Protein AF-A0A8T3RME2-F1 (afdb_monomer_lite)

Foldseek 3Di:
DPPPVVVVVVVVLVVQQVQLVVLLVVLLVCCVPVNVDPPLLSVLLSQLSNLQGVVSSVLCCVLPPDDDDPVCLVPFDPLLSQLLSLLSLLLSLLLVLLVVLLVVCVVVLDFLLVSLVSSLVSSLVRSQQRRQLVVQCVQVVDDSVVSSVLCNLLSVLLVLLLLLQQLLLQLQQCLVPLVLSDPPDSNVSVSSSVSSVSSSVRSSVSSSVCVVQVSGDTPRGPPDDDPDRPDDPVNSVVSSVVSNVSNVNSVVSSCVRRVSRDRSVVSVVVVVVVVVVPDDDPVVVDDPDPPDDDDD

pLDDT: mean 79.21, std 17.43, range [33.34, 97.62]

Sequence (296 aa):
MPAAGNRIVDIALWVWFALTTVSVAYVAYDVVISRPKMKVMRWSWVLATLYTGPVGFIVYWLSCREPISETDEKSGAPLSKQSLESTMHCLAGCVTGVIVAVAIVSLLRLPMGIETIMEYVASFGLGLFIFQALLAKQMIGCSYGQAVKVSCFAQWLSMNPVMAGMIPVMVILMSHDMRGMDLAWLRFWGVLSLASLVSGVLAYPVNWWLVKNRLQPGTGGMKGEGHNHTTSAASKLAVTLVTVVMLAGGVALAALYGGLSMRAGDQAATEARDALDAQPPLHARLPLGEAARPPL

Radius of gyration: 24.64 Å; chains: 1; bounding box: 81×43×88 Å

Secondary structure (DSSP, 8-state):
---HHHHHHHHHHHHHHHHHHHHHHHHHHHHHHT----HHHHHHHHHHHHHHTHHHHHHHHHHHHSPPPGGGTTT-S-HHHHHHHHHHHHHHHHHHHHHHHHHHHHHHT--HHHHHHHHHHHHHHHIIIIIIHHHHHHHH---HHHHHHHHHHHHHHHHHHHHHHHHHHHHHHHTT-GGGGSTTSHHHHHHHHHHHHHHHHHHHHHHHHHHHTTSS--TT---SS-----S-HHHHHHHHHHHHHHHHHHHHHHHHHH-TT--HHHHHHHHHHHHHHTSPPGGGSS------PPP-

Structure (mmCIF, N/CA/C/O backbone):
data_AF-A0A8T3RME2-F1
#
_entry.id   AF-A0A8T3RME2-F1
#
loop_
_atom_site.group_PDB
_atom_site.id
_atom_site.type_symbol
_atom_site.label_atom_id
_atom_site.label_alt_id
_atom_site.label_comp_id
_atom_site.label_asym_id
_atom_site.label_entity_id
_atom_site.label_seq_id
_atom_site.pdbx_PDB_ins_code
_atom_site.Cartn_x
_atom_site.Cartn_y
_atom_site.Cartn_z
_atom_site.occupancy
_atom_site.B_iso_or_equiv
_atom_site.auth_seq_id
_atom_site.auth_comp_id
_atom_site.auth_asym_id
_atom_site.auth_atom_id
_atom_site.pdbx_PDB_model_num
ATOM 1 N N . MET A 1 1 ? 21.945 -16.092 -24.580 1.00 33.34 1 MET A N 1
ATOM 2 C CA . MET A 1 1 ? 21.858 -16.819 -23.292 1.00 33.34 1 MET A CA 1
ATOM 3 C C . MET A 1 1 ? 21.408 -15.822 -22.235 1.00 33.34 1 MET A C 1
ATOM 5 O O . MET A 1 1 ? 22.076 -14.801 -22.128 1.00 33.34 1 MET A O 1
ATOM 9 N N . PRO A 1 2 ? 20.288 -16.018 -21.515 1.00 41.03 2 PRO A N 1
ATOM 10 C CA . PRO A 1 2 ? 19.912 -15.083 -20.459 1.00 41.03 2 PRO A CA 1
ATOM 11 C C . PRO A 1 2 ? 20.994 -15.111 -19.372 1.00 41.03 2 PRO A C 1
ATOM 13 O O . PRO A 1 2 ? 21.379 -16.187 -18.904 1.00 41.03 2 PRO A O 1
ATOM 16 N N . ALA A 1 3 ? 21.532 -13.934 -19.041 1.00 50.66 3 ALA A N 1
ATOM 17 C CA . ALA A 1 3 ? 22.607 -13.760 -18.070 1.00 50.66 3 ALA A CA 1
ATOM 18 C C . ALA A 1 3 ? 22.254 -14.457 -16.747 1.00 50.66 3 ALA A C 1
ATOM 20 O O . ALA A 1 3 ? 21.101 -14.433 -16.316 1.00 50.66 3 ALA A O 1
ATOM 21 N N . ALA A 1 4 ? 23.237 -15.088 -16.099 1.00 54.22 4 ALA A N 1
ATOM 22 C CA . ALA A 1 4 ? 23.038 -15.875 -14.878 1.00 54.22 4 ALA A CA 1
ATOM 23 C C . ALA A 1 4 ? 22.285 -15.116 -13.761 1.00 54.22 4 ALA A C 1
ATOM 25 O O . ALA A 1 4 ? 21.556 -15.745 -12.996 1.00 54.22 4 ALA A O 1
ATOM 26 N N . GLY A 1 5 ? 22.377 -13.779 -13.729 1.00 58.06 5 GLY A N 1
ATOM 27 C CA . GLY A 1 5 ? 21.625 -12.919 -12.808 1.00 58.06 5 GLY A CA 1
ATOM 28 C C . GLY A 1 5 ? 20.100 -12.993 -12.963 1.00 58.06 5 GLY A C 1
ATOM 29 O O . GLY A 1 5 ? 19.393 -12.963 -11.961 1.00 58.06 5 GLY A O 1
ATOM 30 N N . ASN A 1 6 ? 19.579 -13.197 -14.178 1.00 69.56 6 ASN A N 1
ATOM 31 C CA . ASN A 1 6 ? 18.132 -13.312 -14.398 1.00 69.56 6 ASN A CA 1
ATOM 32 C C . ASN A 1 6 ? 17.562 -14.596 -13.781 1.00 69.56 6 ASN A C 1
ATOM 34 O O . ASN A 1 6 ? 16.505 -14.558 -13.164 1.00 69.56 6 ASN A O 1
ATOM 38 N N . ARG A 1 7 ? 18.303 -15.711 -13.851 1.00 79.19 7 ARG A N 1
ATOM 39 C CA . ARG A 1 7 ? 17.835 -17.005 -13.326 1.00 79.19 7 ARG A CA 1
ATOM 40 C C . ARG A 1 7 ? 17.640 -17.009 -11.810 1.00 79.19 7 ARG A C 1
ATOM 42 O O . ARG A 1 7 ? 16.689 -17.620 -11.339 1.00 79.19 7 ARG A O 1
ATOM 49 N N . ILE A 1 8 ? 18.514 -16.347 -11.050 1.00 85.69 8 ILE A N 1
ATOM 50 C CA . ILE A 1 8 ? 18.402 -16.303 -9.581 1.00 85.69 8 ILE A CA 1
ATOM 51 C C . ILE A 1 8 ? 17.170 -15.497 -9.165 1.00 85.69 8 ILE A C 1
ATOM 53 O O . ILE A 1 8 ? 16.403 -15.951 -8.319 1.00 85.69 8 ILE A O 1
ATOM 57 N N . VAL A 1 9 ? 16.962 -14.333 -9.788 1.00 83.94 9 VAL A N 1
ATOM 58 C CA . VAL A 1 9 ? 15.786 -13.488 -9.537 1.00 83.94 9 VAL A CA 1
ATOM 59 C C . VAL A 1 9 ? 14.507 -14.243 -9.882 1.00 83.94 9 VAL A C 1
ATOM 61 O O . VAL A 1 9 ? 13.585 -14.275 -9.074 1.00 83.94 9 VAL A O 1
ATOM 64 N N . ASP A 1 10 ? 14.467 -14.919 -11.030 1.00 85.75 10 ASP A N 1
ATOM 65 C CA . ASP A 1 10 ? 13.285 -15.669 -11.452 1.00 85.75 10 ASP A CA 1
ATOM 66 C C . ASP A 1 10 ? 12.966 -16.816 -10.471 1.00 85.75 10 ASP A C 1
ATOM 68 O O . ASP A 1 10 ? 11.812 -16.987 -10.082 1.00 85.75 10 ASP A O 1
ATOM 72 N N . ILE A 1 11 ? 13.977 -17.560 -9.999 1.00 89.56 11 ILE A N 1
ATOM 73 C CA . ILE A 1 11 ? 13.798 -18.603 -8.972 1.00 89.56 11 ILE A CA 1
ATOM 74 C C . ILE A 1 11 ? 13.275 -17.996 -7.665 1.00 89.56 11 ILE A C 1
ATOM 76 O O . ILE A 1 11 ? 12.323 -18.520 -7.087 1.00 89.56 11 ILE A O 1
ATOM 80 N N . ALA A 1 12 ? 13.871 -16.893 -7.204 1.00 90.75 12 ALA A N 1
ATOM 81 C CA . ALA A 1 12 ? 13.445 -16.219 -5.981 1.00 90.75 12 ALA A CA 1
ATOM 82 C C . ALA A 1 12 ? 11.983 -15.756 -6.070 1.00 90.75 12 ALA A C 1
ATOM 84 O O . ALA A 1 12 ? 11.223 -15.952 -5.121 1.00 90.75 12 ALA A O 1
ATOM 85 N N . LEU A 1 13 ? 11.566 -15.220 -7.222 1.00 91.19 13 LEU A N 1
ATOM 86 C CA . LEU A 1 13 ? 10.177 -14.843 -7.481 1.00 91.19 13 LEU A CA 1
ATOM 87 C C . LEU A 1 13 ? 9.249 -16.059 -7.436 1.00 91.19 13 LEU A C 1
ATOM 89 O O . LEU A 1 13 ? 8.240 -16.019 -6.739 1.00 91.19 13 LEU A O 1
ATOM 93 N N . TRP A 1 14 ? 9.590 -17.161 -8.106 1.00 92.25 14 TRP A N 1
ATOM 94 C CA . TRP A 1 14 ? 8.775 -18.380 -8.063 1.00 92.25 14 TRP A CA 1
ATOM 95 C C . TRP A 1 14 ? 8.597 -18.920 -6.642 1.00 92.25 14 TRP A C 1
ATOM 97 O O . TRP A 1 14 ? 7.479 -19.264 -6.257 1.00 92.25 14 TRP A O 1
ATOM 107 N N . VAL A 1 15 ? 9.666 -18.943 -5.842 1.00 94.56 15 VAL A N 1
ATOM 108 C CA . VAL A 1 15 ? 9.594 -19.338 -4.427 1.00 94.56 15 VAL A CA 1
ATOM 109 C C . VAL A 1 15 ? 8.702 -18.374 -3.642 1.00 94.56 15 VAL A C 1
ATOM 111 O O . VAL A 1 15 ? 7.821 -18.817 -2.903 1.00 94.56 15 VAL A O 1
ATOM 114 N N . TRP A 1 16 ? 8.873 -17.064 -3.832 1.00 95.38 16 TRP A N 1
ATOM 115 C CA . TRP A 1 16 ? 8.054 -16.042 -3.181 1.00 95.38 16 TRP A CA 1
ATOM 116 C C . TRP A 1 16 ? 6.564 -16.197 -3.504 1.00 95.38 16 TRP A C 1
ATOM 118 O O . TRP A 1 16 ? 5.730 -16.172 -2.596 1.00 95.38 16 TRP A O 1
ATOM 128 N N . PHE A 1 17 ? 6.209 -16.423 -4.771 1.00 94.56 17 PHE A N 1
ATOM 129 C CA . PHE A 1 17 ? 4.817 -16.598 -5.193 1.00 94.56 17 PHE A CA 1
ATOM 130 C C . PHE A 1 17 ? 4.219 -17.934 -4.759 1.00 94.56 17 PHE A C 1
ATOM 132 O O . PHE A 1 17 ? 3.043 -17.976 -4.389 1.00 94.56 17 PHE A O 1
ATOM 139 N N . ALA A 1 18 ? 5.010 -19.008 -4.721 1.00 95.06 18 ALA A N 1
ATOM 140 C CA . ALA A 1 18 ? 4.571 -20.278 -4.150 1.00 95.06 18 ALA A CA 1
ATOM 141 C C . ALA A 1 18 ? 4.215 -20.112 -2.663 1.00 95.06 18 ALA A C 1
ATOM 143 O O . ALA A 1 18 ? 3.115 -20.473 -2.240 1.00 95.06 18 ALA A O 1
ATOM 144 N N . LEU A 1 19 ? 5.095 -19.475 -1.883 1.00 96.12 19 LEU A N 1
ATOM 145 C CA . LEU A 1 19 ? 4.841 -19.191 -0.469 1.00 96.12 19 LEU A CA 1
ATOM 146 C C . LEU A 1 19 ? 3.668 -18.222 -0.274 1.00 96.12 19 LEU A C 1
ATOM 148 O O . LEU A 1 19 ? 2.867 -18.406 0.643 1.00 96.12 19 LEU A O 1
ATOM 152 N N . THR A 1 20 ? 3.533 -17.218 -1.145 1.00 96.44 20 THR A N 1
ATOM 153 C CA . THR A 1 20 ? 2.400 -16.279 -1.144 1.00 96.44 20 THR A CA 1
ATOM 154 C C . THR A 1 20 ? 1.087 -17.013 -1.384 1.00 96.44 20 THR A C 1
ATOM 156 O O . THR A 1 20 ? 0.128 -16.795 -0.655 1.00 96.44 20 THR A O 1
ATOM 159 N N . THR A 1 21 ? 1.048 -17.941 -2.341 1.00 95.69 21 THR A N 1
ATOM 160 C CA . THR A 1 21 ? -0.154 -18.729 -2.651 1.00 95.69 21 THR A CA 1
ATOM 161 C C . THR A 1 21 ? -0.600 -19.551 -1.444 1.00 95.69 21 THR A C 1
ATOM 163 O O . THR A 1 21 ? -1.770 -19.508 -1.067 1.00 95.69 21 THR A O 1
ATOM 166 N N . VAL A 1 22 ? 0.336 -20.240 -0.782 1.00 96.62 22 VAL A N 1
ATOM 167 C CA . VAL A 1 22 ? 0.048 -21.007 0.443 1.00 96.62 22 VAL A CA 1
ATOM 168 C C . VAL A 1 22 ? -0.423 -20.084 1.573 1.00 96.62 22 VAL A C 1
ATOM 170 O O . VAL A 1 22 ? -1.407 -20.380 2.250 1.00 96.62 22 VAL A O 1
ATOM 173 N N . SER A 1 23 ? 0.240 -18.938 1.739 1.00 95.81 23 SER A N 1
ATOM 174 C CA . SER A 1 23 ? -0.088 -17.927 2.751 1.00 95.81 23 SER A CA 1
ATOM 175 C C . SER A 1 23 ? -1.501 -17.370 2.566 1.00 95.81 23 SER A C 1
ATOM 177 O O . SER A 1 23 ? -2.293 -17.344 3.507 1.00 95.81 23 SER A O 1
ATOM 179 N N . VAL A 1 24 ? -1.849 -16.970 1.341 1.00 95.25 24 VAL A N 1
ATOM 180 C CA . VAL A 1 24 ? -3.173 -16.446 0.986 1.00 95.25 24 VAL A CA 1
ATOM 181 C C . VAL A 1 24 ? -4.243 -17.516 1.156 1.00 95.25 24 VAL A C 1
ATOM 183 O O . VAL A 1 24 ? -5.290 -17.221 1.726 1.00 95.25 24 VAL A O 1
ATOM 186 N N . ALA A 1 25 ? -3.988 -18.754 0.719 1.00 94.31 25 ALA A N 1
ATOM 187 C CA . ALA A 1 25 ? -4.929 -19.858 0.888 1.00 94.31 25 ALA A CA 1
ATOM 188 C C . ALA A 1 25 ? -5.242 -20.107 2.371 1.00 94.31 25 ALA A C 1
ATOM 190 O O . ALA A 1 25 ? -6.410 -20.243 2.736 1.00 94.31 25 ALA A O 1
ATOM 191 N N . TYR A 1 26 ? -4.219 -20.087 3.233 1.00 93.19 26 TYR A N 1
ATOM 192 C CA . TYR A 1 26 ? -4.407 -20.224 4.674 1.00 93.19 26 TYR A CA 1
ATOM 193 C C . TYR A 1 26 ? -5.212 -19.062 5.266 1.00 93.19 26 TYR A C 1
ATOM 195 O O . TYR A 1 26 ? -6.186 -19.295 5.980 1.00 93.19 26 TYR A O 1
ATOM 203 N N . VAL A 1 27 ? -4.838 -17.811 4.968 1.00 90.94 27 VAL A N 1
ATOM 204 C CA . VAL A 1 27 ? -5.545 -16.627 5.488 1.00 90.94 27 VAL A CA 1
ATOM 205 C C . VAL A 1 27 ? -6.995 -16.613 5.008 1.00 90.94 27 VAL A C 1
ATOM 207 O O . VAL A 1 27 ? -7.899 -16.393 5.807 1.00 90.94 27 VAL A O 1
ATOM 210 N N . ALA A 1 28 ? -7.244 -16.901 3.730 1.00 90.62 28 ALA A N 1
ATOM 211 C CA . ALA A 1 28 ? -8.591 -16.974 3.177 1.00 90.62 28 ALA A CA 1
ATOM 212 C C . ALA A 1 28 ? -9.427 -18.070 3.856 1.00 90.62 28 ALA A C 1
ATOM 214 O O . ALA A 1 28 ? -10.570 -17.813 4.232 1.00 90.62 28 ALA A O 1
ATOM 215 N N . TYR A 1 29 ? -8.853 -19.257 4.069 1.00 89.81 29 TYR A N 1
ATOM 216 C CA . TYR A 1 29 ? -9.497 -20.347 4.802 1.00 89.81 29 TYR A CA 1
ATOM 217 C C . TYR A 1 29 ? -9.859 -19.926 6.237 1.00 89.81 29 TYR A C 1
ATOM 219 O O . TYR A 1 29 ? -11.021 -20.018 6.638 1.00 89.81 29 TYR A O 1
ATOM 227 N N . ASP A 1 30 ? -8.896 -19.398 6.995 1.00 87.19 30 ASP A N 1
ATOM 228 C CA . ASP A 1 30 ? -9.068 -19.058 8.412 1.00 87.19 30 ASP A CA 1
ATOM 229 C C . ASP A 1 30 ? -10.070 -17.911 8.629 1.00 87.19 30 ASP A C 1
ATOM 231 O O . ASP A 1 30 ? -10.931 -17.964 9.511 1.00 87.19 30 ASP A O 1
ATOM 235 N N . VAL A 1 31 ? -10.024 -16.893 7.770 1.00 83.56 31 VAL A N 1
ATOM 236 C CA . VAL A 1 31 ? -10.932 -15.740 7.818 1.00 83.56 31 VAL A CA 1
ATOM 237 C C . VAL A 1 31 ? -12.366 -16.110 7.405 1.00 83.56 31 VAL A C 1
ATOM 239 O O . VAL A 1 31 ? -13.323 -15.458 7.831 1.00 83.56 31 VAL A O 1
ATOM 242 N N . VAL A 1 32 ? -12.552 -17.133 6.567 1.00 79.50 32 VAL A N 1
ATOM 243 C CA . VAL A 1 32 ? -13.889 -17.591 6.155 1.00 79.50 32 VAL A CA 1
ATOM 244 C C . VAL A 1 32 ? -14.496 -18.548 7.181 1.00 79.50 32 VAL A C 1
ATOM 246 O O . VAL A 1 32 ? -15.692 -18.437 7.453 1.00 79.50 32 VAL A O 1
ATOM 249 N N . ILE A 1 33 ? -13.693 -19.449 7.752 1.00 76.69 33 ILE A N 1
ATOM 250 C CA . ILE A 1 33 ? -14.175 -20.570 8.573 1.00 76.69 33 ILE A CA 1
ATOM 251 C C . ILE A 1 33 ? -14.048 -20.293 10.073 1.00 76.69 33 ILE A C 1
ATOM 253 O O . ILE A 1 33 ? -15.010 -20.489 10.810 1.00 76.69 33 ILE A O 1
ATOM 257 N N . SER A 1 34 ? -12.891 -19.820 10.538 1.00 67.06 34 SER A N 1
ATOM 258 C CA . SER A 1 34 ? -12.588 -19.722 11.973 1.00 67.06 34 SER A CA 1
ATOM 259 C C . SER A 1 34 ? -13.034 -18.401 12.600 1.00 67.06 34 SER A C 1
ATOM 261 O O . SER A 1 34 ? -13.290 -18.328 13.803 1.00 67.06 34 SER A O 1
ATOM 263 N N . ARG A 1 35 ? -13.073 -17.315 11.819 1.00 64.31 35 ARG A N 1
ATOM 264 C CA . ARG A 1 35 ? -13.276 -15.952 12.334 1.00 64.31 35 ARG A CA 1
ATOM 265 C C . ARG A 1 35 ? -14.255 -15.180 11.453 1.00 64.31 35 ARG A C 1
ATOM 267 O O . ARG A 1 35 ? -13.809 -14.503 10.529 1.00 64.31 35 ARG A O 1
ATOM 274 N N . PRO A 1 36 ? -15.571 -15.169 11.740 1.00 50.66 36 PRO A N 1
ATOM 275 C CA . PRO A 1 36 ? -16.502 -14.332 10.997 1.00 50.66 36 PRO A CA 1
ATOM 276 C C . PRO A 1 36 ? -16.310 -12.841 11.348 1.00 50.66 36 PRO A C 1
ATOM 278 O O . PRO A 1 36 ? -17.154 -12.212 11.973 1.00 50.66 36 PRO A O 1
ATOM 281 N N . LYS A 1 37 ? -15.202 -12.243 10.896 1.00 55.88 37 LYS A N 1
ATOM 282 C CA . LYS A 1 37 ? -15.014 -10.792 10.804 1.00 55.88 37 LYS A CA 1
ATOM 283 C C . LYS A 1 37 ? -15.979 -10.237 9.746 1.00 55.88 37 LYS A C 1
ATOM 285 O O . LYS A 1 37 ? -16.478 -10.977 8.889 1.00 55.88 37 LYS A O 1
ATOM 290 N N . MET A 1 38 ? -16.263 -8.939 9.793 1.00 63.03 38 MET A N 1
ATOM 291 C CA . MET A 1 38 ? -17.148 -8.280 8.825 1.00 63.03 38 MET A CA 1
ATOM 292 C C . MET A 1 38 ? -16.617 -8.437 7.390 1.00 63.03 38 MET A C 1
ATOM 294 O O . MET A 1 38 ? -15.406 -8.478 7.188 1.00 63.03 38 MET A O 1
ATOM 298 N N . LYS A 1 39 ? -17.508 -8.531 6.387 1.00 69.12 39 LYS A N 1
ATOM 299 C CA . LYS A 1 39 ? -17.153 -8.923 5.002 1.00 69.12 39 LYS A CA 1
ATOM 300 C C . LYS A 1 39 ? -15.971 -8.140 4.412 1.00 69.12 39 LYS A C 1
ATOM 302 O O . LYS A 1 39 ? -15.104 -8.750 3.803 1.00 69.12 39 LYS A O 1
ATOM 307 N N . VAL A 1 40 ? -15.920 -6.821 4.607 1.00 69.81 40 VAL A N 1
ATOM 308 C CA . VAL A 1 40 ? -14.843 -5.961 4.075 1.00 69.81 40 VAL A CA 1
ATOM 309 C C . VAL A 1 40 ? -13.510 -6.278 4.742 1.00 69.81 40 VAL A C 1
ATOM 311 O O . VAL A 1 40 ? -12.506 -6.470 4.068 1.00 69.81 40 VAL A O 1
ATOM 314 N N . MET A 1 41 ? -13.536 -6.457 6.061 1.00 72.81 41 MET A N 1
ATOM 315 C CA . MET A 1 41 ? -12.357 -6.775 6.856 1.00 72.81 41 MET A CA 1
ATOM 316 C C . MET A 1 41 ? -11.717 -8.106 6.451 1.00 72.81 41 MET A C 1
ATOM 318 O O . MET A 1 41 ? -10.503 -8.256 6.563 1.00 72.81 41 MET A O 1
ATOM 322 N N . ARG A 1 42 ? -12.516 -9.050 5.929 1.00 82.69 42 ARG A N 1
ATOM 323 C CA . ARG A 1 42 ? -12.015 -10.319 5.386 1.00 82.69 42 ARG A CA 1
ATOM 324 C C . ARG A 1 42 ? -11.141 -10.105 4.157 1.00 82.69 42 ARG A C 1
ATOM 326 O O . ARG A 1 42 ? -10.009 -10.576 4.111 1.00 82.69 42 ARG A O 1
ATOM 333 N N . TRP A 1 43 ? -11.671 -9.371 3.183 1.00 85.69 43 TRP A N 1
ATOM 334 C CA . TRP A 1 43 ? -10.994 -9.137 1.913 1.00 85.69 43 TRP A CA 1
ATOM 335 C C . TRP A 1 43 ? -9.736 -8.297 2.078 1.00 85.69 43 TRP A C 1
ATOM 337 O O . TRP A 1 43 ? -8.747 -8.581 1.417 1.00 85.69 43 TRP A O 1
ATOM 347 N N . SER A 1 44 ? -9.716 -7.340 3.005 1.00 87.50 44 SER A N 1
ATOM 348 C CA . SER A 1 44 ? -8.508 -6.562 3.276 1.00 87.50 44 SER A CA 1
ATOM 349 C C . SER A 1 44 ? -7.341 -7.421 3.750 1.00 87.50 44 SER A C 1
ATOM 351 O O . SER A 1 44 ? -6.227 -7.209 3.293 1.00 87.50 44 SER A O 1
ATOM 353 N N . TRP A 1 45 ? -7.573 -8.402 4.631 1.00 89.94 45 TRP A N 1
ATOM 354 C CA . TRP A 1 45 ? -6.507 -9.304 5.081 1.00 89.94 45 TRP A CA 1
ATOM 355 C C . TRP A 1 45 ? -6.031 -10.218 3.953 1.00 89.94 45 TRP A C 1
ATOM 357 O O . TRP A 1 45 ? -4.830 -10.350 3.754 1.00 89.94 45 TRP A O 1
ATOM 367 N N . VAL A 1 46 ? -6.956 -10.771 3.165 1.00 92.81 46 VAL A N 1
ATOM 368 C CA . VAL A 1 46 ? -6.614 -11.604 2.001 1.00 92.81 46 VAL A CA 1
ATOM 369 C C . VAL A 1 46 ? -5.797 -10.814 0.973 1.00 92.81 46 VAL A C 1
ATOM 371 O O . VAL A 1 46 ? -4.753 -11.288 0.536 1.00 92.81 46 VAL A O 1
ATOM 374 N N . LEU A 1 47 ? -6.229 -9.601 0.620 1.00 93.81 47 LEU A N 1
ATOM 375 C CA . LEU A 1 47 ? -5.540 -8.740 -0.345 1.00 93.81 47 LEU A CA 1
ATOM 376 C C . LEU A 1 47 ? -4.201 -8.237 0.195 1.00 93.81 47 LEU A C 1
ATOM 378 O O . LEU A 1 47 ? -3.198 -8.305 -0.505 1.00 93.81 47 LEU A O 1
ATOM 382 N N . ALA A 1 48 ? -4.143 -7.801 1.454 1.00 92.50 48 ALA A N 1
ATOM 383 C CA . ALA A 1 48 ? -2.888 -7.386 2.066 1.00 92.50 48 ALA A CA 1
ATOM 384 C C . ALA A 1 48 ? -1.866 -8.532 2.083 1.00 92.50 48 ALA A C 1
ATOM 386 O O . ALA A 1 48 ? -0.709 -8.310 1.726 1.00 92.50 48 ALA A O 1
ATOM 387 N N . THR A 1 49 ? -2.276 -9.761 2.423 1.00 94.81 49 THR A N 1
ATOM 388 C CA . THR A 1 49 ? -1.414 -10.951 2.333 1.00 94.81 49 THR A CA 1
ATOM 389 C C . THR A 1 49 ? -1.046 -11.286 0.889 1.00 94.81 49 THR A C 1
ATOM 391 O O . THR A 1 49 ? 0.093 -11.660 0.638 1.00 94.81 49 THR A O 1
ATOM 394 N N . LEU A 1 50 ? -1.952 -11.108 -0.074 1.00 96.25 50 LEU A N 1
ATOM 395 C CA . LEU A 1 50 ? -1.645 -11.303 -1.492 1.00 96.25 50 LEU A CA 1
ATOM 396 C C . LEU A 1 50 ? -0.545 -10.349 -1.970 1.00 96.25 50 LEU A C 1
ATOM 398 O O . LEU A 1 50 ? 0.344 -10.762 -2.708 1.00 96.25 50 LEU A O 1
ATOM 402 N N . TYR A 1 51 ? -0.571 -9.094 -1.521 1.00 95.31 51 TYR A N 1
ATOM 403 C CA . TYR A 1 51 ? 0.416 -8.091 -1.916 1.00 95.31 51 TYR A CA 1
ATOM 404 C C . TYR A 1 51 ? 1.733 -8.232 -1.157 1.00 95.31 51 TYR A C 1
ATOM 406 O O . TYR A 1 51 ? 2.797 -8.073 -1.737 1.00 95.31 51 TYR A O 1
ATOM 414 N N . THR A 1 52 ? 1.695 -8.551 0.133 1.00 95.31 52 THR A N 1
ATOM 415 C CA . THR A 1 52 ? 2.897 -8.602 0.989 1.00 95.31 52 THR A CA 1
ATOM 416 C C . THR A 1 52 ? 3.471 -10.010 1.162 1.00 95.31 52 THR A C 1
ATOM 418 O O . THR A 1 52 ? 4.495 -10.191 1.823 1.00 95.31 52 THR A O 1
ATOM 421 N N . GLY A 1 53 ? 2.830 -11.017 0.573 1.00 95.19 53 GLY A N 1
ATOM 422 C CA . GLY A 1 53 ? 3.285 -12.397 0.590 1.00 95.19 53 GLY A CA 1
ATOM 423 C C . GLY A 1 53 ? 3.322 -13.014 1.997 1.00 95.19 53 GLY A C 1
ATOM 424 O O . GLY A 1 53 ? 2.472 -12.714 2.845 1.00 95.19 53 GLY A O 1
ATOM 425 N N . PRO A 1 54 ? 4.315 -13.877 2.284 1.00 94.94 54 PRO A N 1
ATOM 426 C CA . PRO A 1 54 ? 4.443 -14.565 3.573 1.00 94.94 54 PRO A CA 1
ATOM 427 C C . PRO A 1 54 ? 4.589 -13.622 4.768 1.00 94.94 54 PRO A C 1
ATOM 429 O O . PRO A 1 54 ? 4.161 -13.950 5.873 1.00 94.94 54 PRO A O 1
ATOM 432 N N . VAL A 1 55 ? 5.144 -12.426 4.554 1.00 94.62 55 VAL A N 1
ATOM 433 C CA . VAL A 1 55 ? 5.238 -11.398 5.599 1.00 94.62 55 VAL A CA 1
ATOM 434 C C . VAL A 1 55 ? 3.842 -10.967 6.044 1.00 94.62 55 VAL A C 1
ATOM 436 O O . VAL A 1 55 ? 3.580 -10.884 7.242 1.00 94.62 55 VAL A O 1
ATOM 439 N N . GLY A 1 56 ? 2.913 -10.776 5.104 1.00 91.19 56 GLY A N 1
ATOM 440 C CA . GLY A 1 56 ? 1.515 -10.484 5.414 1.00 91.19 56 GLY A CA 1
ATOM 441 C C . GLY A 1 56 ? 0.842 -11.584 6.225 1.00 91.19 56 GLY A C 1
ATOM 442 O O . GLY A 1 56 ? 0.054 -11.286 7.119 1.00 91.19 56 GLY A O 1
ATOM 443 N N . PHE A 1 57 ? 1.176 -12.849 5.961 1.00 92.19 57 PHE A N 1
ATOM 444 C CA . PHE A 1 57 ? 0.697 -13.978 6.760 1.00 92.19 57 PHE A CA 1
ATOM 445 C C . PHE A 1 57 ? 1.261 -13.964 8.186 1.00 92.19 57 PHE A C 1
ATOM 447 O O . PHE A 1 57 ? 0.498 -14.131 9.136 1.00 92.19 57 PHE A O 1
ATOM 454 N N . ILE A 1 58 ? 2.559 -13.703 8.362 1.00 91.50 58 ILE A N 1
ATOM 455 C CA . ILE A 1 58 ? 3.170 -13.568 9.696 1.00 91.50 58 ILE A CA 1
ATOM 456 C C . ILE A 1 58 ? 2.485 -12.436 10.471 1.00 91.50 58 ILE A C 1
ATOM 458 O O . ILE A 1 58 ? 2.095 -12.606 11.626 1.00 91.50 58 ILE A O 1
ATOM 462 N N . VAL A 1 59 ? 2.267 -11.295 9.817 1.00 89.69 59 VAL A N 1
ATOM 463 C CA . VAL A 1 59 ? 1.563 -10.155 10.409 1.00 89.69 59 VAL A CA 1
ATOM 464 C C . VAL A 1 59 ? 0.117 -10.509 10.770 1.00 89.69 59 VAL A C 1
ATOM 466 O O . VAL A 1 59 ? -0.339 -10.167 11.865 1.00 89.69 59 VAL A O 1
ATOM 469 N N . TYR A 1 60 ? -0.601 -11.211 9.889 1.00 88.69 60 TYR A N 1
ATOM 470 C CA . TYR A 1 60 ? -1.953 -11.710 10.151 1.00 88.69 60 TYR A CA 1
ATOM 471 C C . TYR A 1 60 ? -1.982 -12.613 11.385 1.00 88.69 60 TYR A C 1
ATOM 473 O O . TYR A 1 60 ? -2.809 -12.418 12.277 1.00 88.69 60 TYR A O 1
ATOM 481 N N . TRP A 1 61 ? -1.047 -13.557 11.460 1.00 86.56 61 TRP A N 1
ATOM 482 C CA . TRP A 1 61 ? -0.933 -14.515 12.549 1.00 86.56 61 TRP A CA 1
ATOM 483 C C . TRP A 1 61 ? -0.714 -13.827 13.899 1.00 86.56 61 TRP A C 1
ATOM 485 O O . TRP A 1 61 ? -1.458 -14.082 14.844 1.00 86.56 61 TRP A O 1
ATOM 495 N N . LEU A 1 62 ? 0.241 -12.897 13.977 1.00 82.56 62 LEU A N 1
ATOM 496 C CA . LEU A 1 62 ? 0.523 -12.133 15.200 1.00 82.56 62 LEU A CA 1
ATOM 497 C C . LEU A 1 62 ? -0.649 -11.216 15.592 1.00 82.56 62 LEU A C 1
ATOM 499 O O . LEU A 1 62 ? -0.979 -11.054 16.766 1.00 82.56 62 LEU A O 1
ATOM 503 N N . SER A 1 63 ? -1.331 -10.632 14.605 1.00 78.44 63 SER A N 1
ATOM 504 C CA . SER A 1 63 ? -2.439 -9.704 14.865 1.00 78.44 63 SER A CA 1
ATOM 505 C C . SER A 1 63 ? -3.710 -10.414 15.327 1.00 78.44 63 SER A C 1
ATOM 507 O O . SER A 1 63 ? -4.393 -9.927 16.227 1.00 78.44 63 SER A O 1
ATOM 509 N N . CYS A 1 64 ? -4.054 -11.546 14.706 1.00 71.75 64 CYS A N 1
ATOM 510 C CA . CYS A 1 64 ? -5.371 -12.175 14.842 1.00 71.75 64 CYS A CA 1
ATOM 511 C C . CYS A 1 64 ? -5.399 -13.423 15.743 1.00 71.75 64 CYS A C 1
ATOM 513 O O . CYS A 1 64 ? -6.496 -13.892 16.070 1.00 71.75 64 CYS A O 1
ATOM 515 N N . ARG A 1 65 ? -4.244 -13.987 16.130 1.00 65.25 65 ARG A N 1
ATOM 516 C CA . ARG A 1 65 ? -4.191 -15.292 16.815 1.00 65.25 65 ARG A CA 1
ATOM 517 C C . ARG A 1 65 ? -3.897 -15.236 18.311 1.00 65.25 65 ARG A C 1
ATOM 519 O O . ARG A 1 65 ? -4.327 -16.147 19.008 1.00 65.25 65 ARG A O 1
ATOM 526 N N . GLU A 1 66 ? -3.255 -14.192 18.829 1.00 56.72 66 GLU A N 1
ATOM 527 C CA . GLU A 1 66 ? -3.083 -14.071 20.285 1.00 56.72 66 GLU A CA 1
ATOM 528 C C . GLU A 1 66 ? -4.421 -13.743 20.973 1.00 56.72 66 GLU A C 1
ATOM 530 O O . GLU A 1 66 ? -5.015 -12.702 20.651 1.00 56.72 66 GLU A O 1
ATOM 535 N N . PRO A 1 67 ? -4.888 -14.592 21.910 1.00 48.69 67 PRO A N 1
ATOM 536 C CA . PRO A 1 67 ? -6.111 -14.356 22.661 1.00 48.69 67 PRO A CA 1
ATOM 537 C C . PRO A 1 67 ? -5.954 -13.116 23.543 1.00 48.69 67 PRO A C 1
ATOM 539 O O . PRO A 1 67 ? -4.942 -12.934 24.219 1.00 48.69 67 PRO A O 1
ATOM 542 N N . ILE A 1 68 ? -6.962 -12.246 23.512 1.00 51.00 68 ILE A N 1
ATOM 543 C CA . ILE A 1 68 ? -7.102 -11.167 24.488 1.00 51.00 68 ILE A CA 1
ATOM 544 C C . ILE A 1 68 ? -7.416 -11.863 25.815 1.00 51.00 68 ILE A C 1
ATOM 546 O O . ILE A 1 68 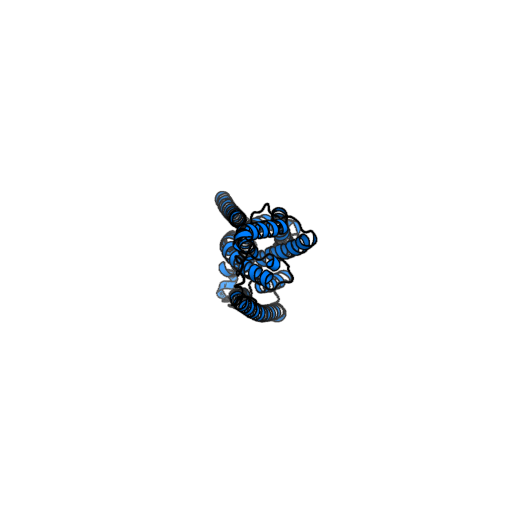? -8.372 -12.632 25.882 1.00 51.00 68 ILE A O 1
ATOM 550 N N . SER A 1 69 ? -6.576 -11.667 26.832 1.00 39.00 69 SER A N 1
ATOM 551 C CA . SER A 1 69 ? -6.853 -12.169 28.181 1.00 39.00 69 SER A CA 1
ATOM 552 C C . SER A 1 69 ? -8.182 -11.569 28.650 1.00 39.00 69 SER A C 1
ATOM 554 O O . SER A 1 69 ? -8.396 -10.375 28.461 1.00 39.00 69 SER A O 1
ATOM 556 N N . GLU A 1 70 ? -9.077 -12.357 29.249 1.00 46.44 70 GLU A N 1
ATOM 557 C CA . GLU A 1 70 ? -10.436 -11.920 29.641 1.00 46.44 70 GLU A CA 1
ATOM 558 C C . GLU A 1 70 ? -10.443 -10.691 30.580 1.00 46.44 70 GLU A C 1
ATOM 560 O O . GLU A 1 70 ? -11.422 -9.954 30.670 1.00 46.44 70 GLU A O 1
ATOM 565 N N . THR A 1 71 ? -9.313 -10.397 31.226 1.00 43.88 71 THR A N 1
ATOM 566 C CA . THR A 1 71 ? -9.069 -9.180 32.011 1.00 43.88 71 THR A CA 1
ATOM 567 C C . THR A 1 71 ? -9.004 -7.880 31.186 1.00 43.88 71 THR A C 1
ATOM 569 O O . THR A 1 71 ? -9.233 -6.810 31.749 1.00 43.88 71 THR A O 1
ATOM 572 N N . ASP A 1 72 ? -8.755 -7.952 29.873 1.00 47.00 72 ASP A N 1
ATOM 573 C CA . ASP A 1 72 ? -8.613 -6.817 28.939 1.00 47.00 72 ASP A CA 1
ATOM 574 C C . ASP A 1 72 ? -9.874 -6.534 28.096 1.00 47.00 72 ASP A C 1
ATOM 576 O O . ASP A 1 72 ? -9.890 -5.581 27.310 1.00 47.00 72 ASP A O 1
ATOM 580 N N . GLU A 1 73 ? -10.971 -7.284 28.265 1.00 43.75 73 GLU A N 1
ATOM 581 C CA . GLU A 1 73 ? -12.229 -7.022 27.535 1.00 43.75 73 GLU A CA 1
ATOM 582 C C . GLU A 1 73 ? -12.806 -5.622 27.808 1.00 43.75 73 GLU A C 1
ATOM 584 O O . GLU A 1 73 ? -13.528 -5.068 26.978 1.00 43.75 73 GLU A O 1
ATOM 589 N N . LYS A 1 74 ? -12.435 -5.002 28.936 1.00 44.03 74 LYS A N 1
ATOM 590 C CA . LYS A 1 74 ? -12.781 -3.607 29.253 1.00 44.03 74 LYS A CA 1
ATOM 591 C C . LYS A 1 74 ? -11.824 -2.572 28.635 1.00 44.03 74 LYS A C 1
ATOM 593 O O . LYS A 1 74 ? -12.161 -1.393 28.630 1.00 44.03 74 LYS A O 1
ATOM 598 N N . SER A 1 75 ? -10.663 -2.989 28.120 1.00 44.06 75 SER A N 1
ATOM 599 C CA . SER A 1 75 ? -9.576 -2.117 27.633 1.00 44.06 75 SER A CA 1
ATOM 600 C C . SER A 1 75 ? -9.432 -2.096 26.098 1.00 44.06 75 SER A C 1
ATOM 602 O O . SER A 1 75 ? -8.854 -1.168 25.530 1.00 44.06 75 SER A O 1
ATOM 604 N N . GLY A 1 76 ? -10.028 -3.061 25.389 1.00 55.84 76 GLY A N 1
ATOM 605 C CA . GLY A 1 76 ? -9.941 -3.163 23.928 1.00 55.84 76 GLY A CA 1
ATOM 606 C C . GLY A 1 76 ? -8.596 -3.725 23.443 1.00 55.84 76 GLY A C 1
ATOM 607 O O . GLY A 1 76 ? -7.652 -3.895 24.207 1.00 55.84 76 GLY A O 1
ATOM 608 N N . ALA A 1 77 ? -8.500 -4.065 22.150 1.00 63.59 77 ALA A N 1
ATOM 609 C CA . ALA A 1 77 ? -7.282 -4.664 21.592 1.00 63.59 77 ALA A CA 1
ATOM 610 C C . ALA A 1 77 ? -6.051 -3.738 21.762 1.00 63.59 77 ALA A C 1
ATOM 612 O O . ALA A 1 77 ? -6.196 -2.520 21.636 1.00 63.59 77 ALA A O 1
ATOM 613 N N . PRO A 1 78 ? -4.828 -4.274 21.951 1.00 79.12 78 PRO A N 1
ATOM 614 C CA . PRO A 1 78 ? -3.609 -3.470 22.030 1.00 79.12 78 PRO A CA 1
ATOM 615 C C . PRO A 1 78 ? -3.483 -2.487 20.859 1.00 79.12 78 PRO A C 1
ATOM 617 O O . PRO A 1 78 ? -3.745 -2.844 19.707 1.00 79.12 78 PRO A O 1
ATOM 620 N N . LEU A 1 79 ? -3.033 -1.257 21.137 1.00 81.50 79 LEU A N 1
ATOM 621 C CA . LEU A 1 79 ? -2.894 -0.192 20.134 1.00 81.50 79 LEU A CA 1
ATOM 622 C C . LEU A 1 79 ? -2.068 -0.638 18.915 1.00 81.50 79 LEU A C 1
ATOM 624 O O . LEU A 1 79 ? -2.396 -0.278 17.787 1.00 81.50 79 LEU A O 1
ATOM 628 N N . SER A 1 80 ? -1.033 -1.456 19.123 1.00 84.56 80 SER A N 1
ATOM 629 C CA . SER A 1 80 ? -0.215 -2.040 18.053 1.00 84.56 80 SER A CA 1
ATOM 630 C C . SER A 1 80 ? -1.041 -2.894 17.088 1.00 84.56 80 SER A C 1
ATOM 632 O O . SER A 1 80 ? -0.968 -2.679 15.882 1.00 84.56 80 SER A O 1
ATOM 634 N N . LYS A 1 81 ? -1.893 -3.792 17.599 1.00 84.19 81 LYS A N 1
ATOM 635 C CA . LYS A 1 81 ? -2.765 -4.653 16.782 1.00 84.19 81 LYS A CA 1
ATOM 636 C C . LYS A 1 81 ? -3.793 -3.839 15.999 1.00 84.19 81 LYS A C 1
ATOM 638 O O . LYS A 1 81 ? -3.992 -4.083 14.813 1.00 84.19 81 LYS A O 1
ATOM 643 N N . GLN A 1 82 ? -4.388 -2.826 16.631 1.00 83.94 82 GLN A N 1
ATOM 644 C CA . GLN A 1 82 ? -5.326 -1.921 15.957 1.00 83.94 82 GLN A CA 1
ATOM 645 C C . GLN A 1 82 ? -4.647 -1.107 14.843 1.00 83.94 82 GLN A C 1
ATOM 647 O O . GLN A 1 82 ? -5.200 -0.945 13.757 1.00 83.94 82 GLN A O 1
ATOM 652 N N . SER A 1 83 ? -3.428 -0.626 15.094 1.00 87.94 83 SER A N 1
ATOM 653 C CA . SER A 1 83 ? -2.634 0.137 14.120 1.00 87.94 83 SER A CA 1
ATOM 654 C C . SER A 1 83 ? -2.211 -0.723 12.934 1.00 87.94 83 SER A C 1
ATOM 656 O O . SER A 1 83 ? -2.222 -0.266 11.793 1.00 87.94 83 SER A O 1
ATOM 658 N N . LEU A 1 84 ? -1.876 -1.984 13.195 1.00 88.31 84 LEU A N 1
ATOM 659 C CA . LEU A 1 84 ? -1.491 -2.965 12.190 1.00 88.31 84 LEU A CA 1
ATOM 660 C C . LEU A 1 84 ? -2.677 -3.350 11.298 1.00 88.31 84 LEU A C 1
ATOM 662 O O . LEU A 1 84 ? -2.544 -3.347 10.077 1.00 88.31 84 LEU A O 1
ATOM 666 N N . GLU A 1 85 ? -3.858 -3.570 11.883 1.00 86.38 85 GLU A N 1
ATOM 667 C CA . GLU A 1 85 ? -5.091 -3.803 11.122 1.00 86.38 85 GLU A CA 1
ATOM 668 C C . GLU A 1 85 ? -5.463 -2.589 10.254 1.00 86.38 85 GLU A C 1
ATOM 670 O O . GLU A 1 85 ? -5.767 -2.748 9.069 1.00 86.38 85 GLU A O 1
ATOM 675 N N . SER A 1 86 ? -5.361 -1.379 10.814 1.00 87.50 86 SER A N 1
ATOM 676 C CA . SER A 1 86 ? -5.569 -0.122 10.085 1.00 87.50 86 SER A CA 1
ATOM 677 C C . SER A 1 86 ? -4.598 0.028 8.904 1.00 87.50 86 SER A C 1
ATOM 679 O O . SER A 1 86 ? -5.012 0.324 7.779 1.00 87.50 86 SER A O 1
ATOM 681 N N . THR A 1 87 ? -3.313 -0.266 9.135 1.00 91.50 87 THR A N 1
ATOM 682 C CA . THR A 1 87 ? -2.263 -0.223 8.105 1.00 91.50 87 THR A CA 1
ATOM 683 C C . THR A 1 87 ? -2.557 -1.205 6.979 1.00 91.50 87 THR A C 1
ATOM 685 O O . THR A 1 87 ? -2.504 -0.825 5.813 1.00 91.50 87 THR A O 1
ATOM 688 N N . MET A 1 88 ? -2.932 -2.443 7.308 1.00 90.56 88 MET A N 1
ATOM 689 C CA . MET A 1 88 ? -3.261 -3.462 6.309 1.00 90.56 88 MET A CA 1
ATOM 690 C C . MET A 1 88 ? -4.515 -3.109 5.503 1.00 90.56 88 MET A C 1
ATOM 692 O O . MET A 1 88 ? -4.553 -3.364 4.302 1.00 90.56 88 MET A O 1
ATOM 696 N N . HIS A 1 89 ? -5.519 -2.468 6.112 1.00 88.62 89 HIS A N 1
ATOM 697 C CA . HIS A 1 89 ? -6.683 -1.950 5.380 1.00 88.62 89 HIS A CA 1
ATOM 698 C C . HIS A 1 89 ? -6.330 -0.831 4.409 1.00 88.62 89 HIS A C 1
ATOM 700 O O . HIS A 1 89 ? -6.807 -0.836 3.274 1.00 88.62 89 HIS A O 1
ATOM 706 N N . CYS A 1 90 ? -5.514 0.128 4.853 1.00 91.81 90 CYS A N 1
ATOM 707 C CA . CYS A 1 90 ? -5.036 1.197 3.986 1.00 91.81 90 CYS A CA 1
ATOM 708 C C . CYS A 1 90 ? -4.233 0.615 2.819 1.00 91.81 90 CYS A C 1
ATOM 710 O O . CYS A 1 90 ? -4.537 0.896 1.662 1.00 91.81 90 CYS A O 1
ATOM 712 N N . LEU A 1 91 ? -3.274 -0.266 3.118 1.00 94.12 91 LEU A N 1
ATOM 713 C CA . LEU A 1 91 ? -2.420 -0.894 2.119 1.00 94.12 91 LEU A CA 1
ATOM 714 C C . LEU A 1 91 ? -3.241 -1.688 1.095 1.00 94.12 91 LEU A C 1
ATOM 716 O O . LEU A 1 91 ? -3.050 -1.498 -0.100 1.00 94.12 91 LEU A O 1
ATOM 720 N N . ALA A 1 92 ? -4.195 -2.512 1.540 1.00 93.88 92 ALA A N 1
ATOM 721 C CA . ALA A 1 92 ? -5.057 -3.273 0.639 1.00 93.88 92 ALA A CA 1
ATOM 722 C C . ALA A 1 92 ? -5.785 -2.359 -0.360 1.00 93.88 92 ALA A C 1
ATOM 724 O O . ALA A 1 92 ? -5.753 -2.616 -1.561 1.00 93.88 92 ALA A O 1
ATOM 725 N N . GLY A 1 93 ? -6.386 -1.263 0.112 1.00 93.25 93 GLY A N 1
ATOM 726 C CA . GLY A 1 93 ? -7.102 -0.328 -0.754 1.00 93.25 93 GLY A CA 1
ATOM 727 C C . GLY A 1 93 ? -6.205 0.462 -1.701 1.00 93.25 93 GLY A C 1
ATOM 728 O O . GLY A 1 93 ? -6.506 0.545 -2.892 1.00 93.25 93 GLY A O 1
ATOM 729 N N . CYS A 1 94 ? -5.095 0.997 -1.194 1.00 95.38 94 CYS A N 1
ATOM 730 C CA . CYS A 1 94 ? -4.154 1.779 -1.991 1.00 95.38 94 CYS A CA 1
ATOM 731 C C . CYS A 1 94 ? -3.522 0.924 -3.094 1.00 95.38 94 CYS A C 1
ATOM 733 O O . CYS A 1 94 ? -3.599 1.284 -4.262 1.00 95.38 94 CYS A O 1
ATOM 735 N N . VAL A 1 95 ? -2.991 -0.255 -2.755 1.00 96.19 95 VAL A N 1
ATOM 736 C CA . VAL A 1 95 ? -2.349 -1.144 -3.738 1.00 96.19 95 VAL A CA 1
ATOM 737 C C . VAL A 1 95 ? -3.356 -1.651 -4.773 1.00 96.19 95 VAL A C 1
ATOM 739 O O . VAL A 1 95 ? -3.042 -1.683 -5.961 1.00 96.19 95 VAL A O 1
ATOM 742 N N . THR A 1 96 ? -4.595 -1.963 -4.367 1.00 95.88 96 THR A N 1
ATOM 743 C CA . THR A 1 96 ? -5.664 -2.297 -5.328 1.00 95.88 96 THR A CA 1
ATOM 744 C C . THR A 1 96 ? -5.907 -1.145 -6.308 1.00 95.88 96 THR A C 1
ATOM 746 O O . THR A 1 96 ? -6.063 -1.379 -7.504 1.00 95.88 96 THR 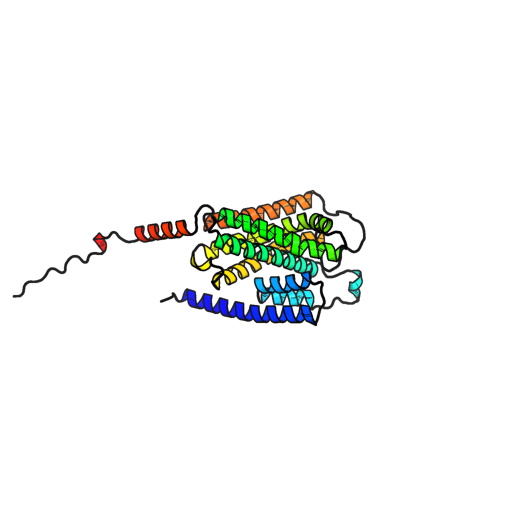A O 1
ATOM 749 N N . GLY A 1 97 ? -5.931 0.100 -5.821 1.00 95.19 97 GLY A N 1
ATOM 750 C CA . GLY A 1 97 ? -6.107 1.286 -6.660 1.00 95.19 97 GLY A CA 1
ATOM 751 C C . GLY A 1 97 ? -4.974 1.493 -7.655 1.00 95.19 97 GLY A C 1
ATOM 752 O O . GLY A 1 97 ? -5.261 1.758 -8.821 1.00 95.19 97 GLY A O 1
ATOM 753 N N . VAL A 1 98 ? -3.722 1.283 -7.239 1.00 94.44 98 VAL A N 1
ATOM 754 C CA . VAL A 1 98 ? -2.568 1.276 -8.152 1.00 94.44 98 VAL A CA 1
ATOM 755 C C . VAL A 1 98 ? -2.741 0.211 -9.233 1.00 94.44 98 VAL A C 1
ATOM 757 O O . VAL A 1 98 ? -2.677 0.542 -10.410 1.00 94.44 98 VAL A O 1
ATOM 760 N N . ILE A 1 99 ? -3.050 -1.041 -8.872 1.00 93.44 99 ILE A N 1
ATOM 761 C CA . ILE A 1 99 ? -3.235 -2.129 -9.852 1.00 93.44 99 ILE A CA 1
ATOM 762 C C . ILE A 1 99 ? -4.320 -1.774 -10.880 1.00 93.44 99 ILE A C 1
ATOM 764 O O . ILE A 1 99 ? -4.130 -1.978 -12.078 1.00 93.44 99 ILE A O 1
ATOM 768 N N . VAL A 1 100 ? -5.454 -1.230 -10.426 1.00 93.12 100 VAL A N 1
ATOM 769 C CA . VAL A 1 100 ? -6.550 -0.812 -11.314 1.00 93.12 100 VAL A CA 1
ATOM 770 C C . VAL A 1 100 ? -6.117 0.335 -12.228 1.00 93.12 100 VAL A C 1
ATOM 772 O O . VAL A 1 100 ? -6.413 0.298 -13.422 1.00 93.12 100 VAL A O 1
ATOM 775 N N . ALA A 1 101 ? -5.407 1.336 -11.703 1.00 91.75 101 ALA A N 1
ATOM 776 C CA . ALA A 1 101 ? -4.898 2.444 -12.505 1.00 91.75 101 ALA A CA 1
ATOM 777 C C . ALA A 1 101 ? -3.901 1.965 -13.562 1.00 91.75 101 ALA A C 1
ATOM 779 O O . ALA A 1 101 ? -4.096 2.272 -14.735 1.00 91.75 101 ALA A O 1
ATOM 780 N N . VAL A 1 102 ? -2.909 1.158 -13.180 1.00 88.25 102 VAL A N 1
ATOM 781 C CA . VAL A 1 102 ? -1.907 0.593 -14.095 1.00 88.25 102 VAL A CA 1
ATOM 782 C C . VAL A 1 102 ? -2.579 -0.240 -15.183 1.00 88.25 102 VAL A C 1
ATOM 784 O O . VAL A 1 102 ? -2.241 -0.094 -16.355 1.00 88.25 102 VAL A O 1
ATOM 787 N N . ALA A 1 103 ? -3.585 -1.054 -14.846 1.00 87.69 103 ALA A N 1
ATOM 788 C CA . ALA A 1 103 ? -4.336 -1.828 -15.835 1.00 87.69 103 ALA A CA 1
ATOM 789 C C . ALA A 1 103 ? -5.037 -0.931 -16.873 1.00 87.69 103 ALA A C 1
ATOM 791 O O . ALA A 1 103 ? -5.010 -1.228 -18.065 1.00 87.69 103 ALA A O 1
ATOM 792 N N . ILE A 1 104 ? -5.638 0.183 -16.441 1.00 86.38 104 ILE A N 1
ATOM 793 C CA . ILE A 1 104 ? -6.310 1.141 -17.334 1.00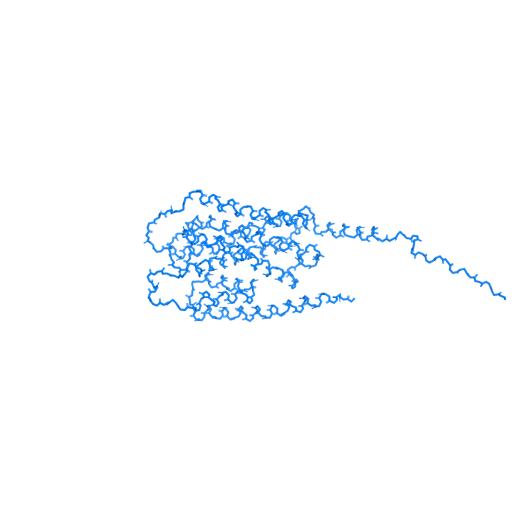 86.38 104 ILE A CA 1
ATOM 794 C C . ILE A 1 104 ? -5.288 1.935 -18.158 1.00 86.38 104 ILE A C 1
ATOM 796 O O . ILE A 1 104 ? -5.443 2.084 -19.369 1.00 86.38 104 ILE A O 1
ATOM 800 N N . VAL A 1 105 ? -4.235 2.442 -17.520 1.00 84.62 105 VAL A N 1
ATOM 801 C CA . VAL A 1 105 ? -3.201 3.263 -18.159 1.00 84.62 105 VAL A CA 1
ATOM 802 C C . VAL A 1 105 ? -2.406 2.452 -19.179 1.00 84.62 105 VAL A C 1
ATOM 804 O O . VAL A 1 105 ? -2.142 2.956 -20.272 1.00 84.62 105 VAL A O 1
ATOM 807 N N . SER A 1 106 ? -2.123 1.181 -18.886 1.00 77.25 106 SER A N 1
ATOM 808 C CA . SER A 1 106 ? -1.458 0.255 -19.811 1.00 77.25 106 SER A CA 1
ATOM 809 C C . SER A 1 106 ? -2.236 0.072 -21.119 1.00 77.25 106 SER A C 1
ATOM 811 O O . SER A 1 106 ? -1.631 -0.058 -22.183 1.00 77.25 106 SER A O 1
ATOM 813 N N . LEU A 1 107 ? -3.574 0.140 -21.077 1.00 80.81 107 LEU A N 1
ATOM 814 C CA . LEU A 1 107 ? -4.416 0.112 -22.280 1.00 80.81 107 LEU A CA 1
ATOM 815 C C . LEU A 1 107 ? -4.352 1.428 -23.073 1.00 80.81 107 LEU A C 1
ATOM 817 O O . LEU A 1 107 ? -4.466 1.413 -24.298 1.00 80.81 107 LEU A O 1
ATOM 821 N N . LEU A 1 108 ? -4.162 2.559 -22.389 1.00 79.81 108 LEU A N 1
ATOM 822 C CA . LEU A 1 108 ? -4.181 3.905 -22.974 1.00 79.81 108 LEU A CA 1
ATOM 823 C C . LEU A 1 108 ? -2.789 4.444 -23.358 1.00 79.81 108 LEU A C 1
ATOM 825 O O . LEU A 1 108 ? -2.711 5.462 -24.043 1.00 79.81 108 LEU A O 1
ATOM 829 N N . ARG A 1 109 ? -1.700 3.777 -22.944 1.00 75.00 109 ARG A N 1
ATOM 830 C CA . ARG A 1 109 ? -0.292 4.167 -23.182 1.00 75.00 109 ARG A CA 1
ATOM 831 C C . ARG A 1 109 ? -0.001 5.636 -22.826 1.00 75.00 109 ARG A C 1
ATOM 833 O O . ARG A 1 109 ? 0.626 6.366 -23.597 1.00 75.00 109 ARG A O 1
ATOM 840 N N . LEU A 1 110 ? -0.498 6.078 -21.670 1.00 74.75 110 LEU A N 1
ATOM 841 C CA . LEU A 1 110 ? -0.329 7.453 -21.184 1.00 74.75 110 LEU A CA 1
ATOM 842 C C . LEU A 1 110 ? 1.111 7.707 -20.687 1.00 74.75 110 LEU A C 1
ATOM 844 O O . LEU A 1 110 ? 1.826 6.760 -20.368 1.00 74.75 110 LEU A O 1
ATOM 848 N N . PRO A 1 111 ? 1.573 8.972 -20.642 1.00 74.56 111 PRO A N 1
ATOM 849 C CA . PRO A 1 111 ? 2.888 9.307 -20.097 1.00 74.56 111 PRO A CA 1
ATOM 850 C C . PRO A 1 111 ? 2.964 9.064 -18.581 1.00 74.56 111 PRO A C 1
ATOM 852 O O . PRO A 1 111 ? 1.973 9.243 -17.870 1.00 74.56 111 PRO A O 1
ATOM 855 N N . MET A 1 112 ? 4.169 8.755 -18.089 1.00 72.75 112 MET A N 1
ATOM 856 C CA . MET A 1 112 ? 4.432 8.334 -16.704 1.00 72.75 112 MET A CA 1
ATOM 857 C C . MET A 1 112 ? 3.918 9.327 -15.646 1.00 72.75 112 MET A C 1
ATOM 859 O O . MET A 1 112 ? 3.343 8.925 -14.641 1.00 72.75 112 MET A O 1
ATOM 863 N N . GLY A 1 113 ? 4.038 10.639 -15.879 1.00 76.31 113 GLY A N 1
ATOM 864 C CA . GLY A 1 113 ? 3.493 11.634 -14.948 1.00 76.31 113 GLY A CA 1
ATOM 865 C C . GLY A 1 113 ? 1.966 11.555 -14.780 1.00 76.31 113 GLY A C 1
ATOM 866 O O . GLY A 1 113 ? 1.457 11.725 -13.673 1.00 76.31 113 GLY A O 1
ATOM 867 N N . ILE A 1 114 ? 1.227 11.264 -15.857 1.00 82.50 114 ILE A N 1
ATOM 868 C CA . ILE A 1 114 ? -0.234 11.086 -15.798 1.00 82.50 114 ILE A CA 1
ATOM 869 C C . ILE A 1 114 ? -0.572 9.752 -15.132 1.00 82.50 114 ILE A C 1
ATOM 871 O O . ILE A 1 114 ? -1.508 9.700 -14.337 1.00 82.50 114 ILE A O 1
ATOM 875 N N . GLU A 1 115 ? 0.209 8.707 -15.406 1.00 84.12 115 GLU A N 1
ATOM 876 C CA . GLU A 1 115 ? 0.085 7.407 -14.748 1.00 84.12 115 GLU A CA 1
ATOM 877 C C . GLU A 1 115 ? 0.165 7.542 -13.226 1.00 84.12 115 GLU A C 1
ATOM 879 O O . GLU A 1 115 ? -0.790 7.185 -12.541 1.00 84.12 115 GLU A O 1
ATOM 884 N N . THR A 1 116 ? 1.212 8.180 -12.693 1.00 86.31 116 THR A N 1
ATOM 885 C CA . THR A 1 116 ? 1.371 8.381 -11.242 1.00 86.31 116 THR A CA 1
ATOM 886 C C . THR A 1 116 ? 0.213 9.175 -10.625 1.00 86.31 116 THR A C 1
ATOM 888 O O . THR A 1 116 ? -0.231 8.879 -9.513 1.00 86.31 116 THR A O 1
ATOM 891 N N . ILE A 1 117 ? -0.324 10.177 -11.333 1.00 90.94 117 ILE A N 1
ATOM 892 C CA . ILE A 1 117 ? -1.502 10.927 -10.866 1.00 90.94 117 ILE A CA 1
ATOM 893 C C . ILE A 1 117 ? -2.735 10.017 -10.829 1.00 90.94 117 ILE A C 1
ATOM 895 O O . ILE A 1 117 ? -3.478 10.028 -9.845 1.00 90.94 117 ILE A O 1
ATOM 899 N N . MET A 1 118 ? -2.958 9.218 -11.874 1.00 92.00 118 MET A N 1
ATOM 900 C CA . MET A 1 118 ? -4.076 8.275 -11.939 1.00 92.00 118 MET A CA 1
ATOM 901 C C . MET A 1 118 ? -3.968 7.190 -10.867 1.00 92.00 118 MET A C 1
ATOM 903 O O . MET A 1 118 ? -4.965 6.899 -10.210 1.00 92.00 118 MET A O 1
ATOM 907 N N . GLU A 1 119 ? -2.772 6.651 -10.635 1.00 93.19 119 GLU A N 1
ATOM 908 C CA . GLU A 1 119 ? -2.479 5.723 -9.542 1.00 93.19 119 GLU A CA 1
ATOM 909 C C . GLU A 1 119 ? -2.817 6.336 -8.188 1.00 93.19 119 GLU A C 1
ATOM 911 O O . GLU A 1 119 ? -3.524 5.714 -7.395 1.00 93.19 119 GLU A O 1
ATOM 916 N N . TYR A 1 120 ? -2.381 7.572 -7.928 1.00 94.88 120 TYR A N 1
ATOM 917 C CA . TYR A 1 120 ? -2.669 8.269 -6.676 1.00 94.88 120 TYR A CA 1
ATOM 918 C C . TYR A 1 120 ? -4.180 8.471 -6.481 1.00 94.88 120 TYR A C 1
ATOM 920 O O . TYR A 1 120 ? -4.723 8.158 -5.419 1.00 94.88 120 TYR A O 1
ATOM 928 N N . VAL A 1 121 ? -4.892 8.940 -7.511 1.00 96.06 121 VAL A N 1
ATOM 929 C CA . VAL A 1 121 ? -6.344 9.177 -7.451 1.00 96.06 121 VAL A CA 1
ATOM 930 C C . VAL A 1 121 ? -7.122 7.869 -7.284 1.00 96.06 121 VAL A C 1
ATOM 932 O O . VAL A 1 121 ? -8.035 7.809 -6.458 1.00 96.06 121 VAL A O 1
ATOM 935 N N . ALA A 1 122 ? -6.763 6.812 -8.014 1.00 96.06 122 ALA A N 1
ATOM 936 C CA . ALA A 1 122 ? -7.409 5.507 -7.904 1.00 96.06 122 ALA A CA 1
ATOM 937 C C . ALA A 1 122 ? -7.144 4.851 -6.540 1.00 96.06 122 ALA A C 1
ATOM 939 O O . ALA A 1 122 ? -8.070 4.311 -5.933 1.00 96.06 122 ALA A O 1
ATOM 940 N N . SER A 1 123 ? -5.916 4.960 -6.025 1.00 95.44 123 SER A N 1
ATOM 941 C CA . SER A 1 123 ? -5.531 4.514 -4.676 1.00 95.44 123 SER A CA 1
ATOM 942 C C . SER A 1 123 ? -6.347 5.213 -3.603 1.00 95.44 123 SER A C 1
ATOM 944 O O . SER A 1 123 ? -6.901 4.563 -2.713 1.00 95.44 123 SER A O 1
ATOM 946 N N . PHE A 1 124 ? -6.490 6.535 -3.719 1.00 96.06 124 PHE A N 1
ATOM 947 C CA . PHE A 1 124 ? -7.295 7.314 -2.790 1.00 96.06 124 PHE A CA 1
ATOM 948 C C . PHE A 1 124 ? -8.769 6.928 -2.882 1.00 96.06 124 PHE A C 1
ATOM 950 O O . PHE A 1 124 ? -9.398 6.678 -1.857 1.00 96.06 124 PHE A O 1
ATOM 957 N N . GLY A 1 125 ? -9.309 6.834 -4.099 1.00 95.50 125 GLY A N 1
ATOM 958 C CA . GLY A 1 125 ? -10.704 6.495 -4.353 1.00 95.50 125 GLY A CA 1
ATOM 959 C C . GLY A 1 125 ? -11.079 5.112 -3.825 1.00 95.50 125 GLY A C 1
ATOM 960 O O . GLY A 1 125 ? -11.985 5.000 -2.999 1.00 95.50 125 GLY A O 1
ATOM 961 N N . LEU A 1 126 ? -10.380 4.054 -4.249 1.00 93.75 126 LEU A N 1
ATOM 962 C CA . LEU A 1 126 ? -10.682 2.693 -3.792 1.00 93.75 126 LEU A CA 1
ATOM 963 C C . LEU A 1 126 ? -10.422 2.538 -2.292 1.00 93.75 126 LEU A C 1
ATOM 965 O O . LEU A 1 126 ? -11.271 1.991 -1.582 1.00 93.75 126 LEU A O 1
ATOM 969 N N . GLY A 1 127 ? -9.308 3.075 -1.788 1.00 90.81 127 GLY A N 1
ATOM 970 C CA . GLY A 1 127 ? -8.999 3.063 -0.362 1.00 90.81 127 GLY A CA 1
ATOM 971 C C . GLY A 1 127 ? -10.066 3.765 0.480 1.00 90.81 127 GLY A C 1
ATOM 972 O O . GLY A 1 127 ? -10.523 3.208 1.479 1.00 90.81 127 GLY A O 1
ATOM 973 N N . LEU A 1 128 ? -10.540 4.937 0.052 1.00 92.38 128 LEU A N 1
ATOM 974 C CA . LEU A 1 128 ? -11.578 5.689 0.754 1.00 92.38 128 LEU A CA 1
ATOM 975 C C . LEU A 1 128 ? -12.944 5.007 0.658 1.00 92.38 128 LEU A C 1
ATOM 977 O O . LEU A 1 128 ? -13.557 4.722 1.684 1.00 92.38 128 LEU A O 1
ATOM 981 N N . PHE A 1 129 ? -13.443 4.766 -0.554 1.00 92.44 129 PHE A N 1
ATOM 982 C CA . PHE A 1 129 ? -14.841 4.392 -0.771 1.00 92.44 129 PHE A CA 1
ATOM 983 C C . PHE A 1 129 ? -15.131 2.922 -0.460 1.00 92.44 129 PHE A C 1
ATOM 985 O O . PHE A 1 129 ? -16.231 2.618 0.012 1.00 92.44 129 PHE A O 1
ATOM 992 N N . ILE A 1 130 ? -14.170 2.022 -0.691 1.00 89.75 130 ILE A N 1
ATOM 993 C CA . ILE A 1 130 ? -14.356 0.581 -0.482 1.00 89.75 130 ILE A CA 1
ATOM 994 C C . ILE A 1 130 ? -13.821 0.162 0.885 1.00 89.75 130 ILE A C 1
ATOM 996 O O . ILE A 1 130 ? -14.545 -0.459 1.657 1.00 89.75 130 ILE A O 1
ATOM 1000 N N . PHE A 1 131 ? -12.581 0.512 1.221 1.00 86.94 131 PHE A N 1
ATOM 1001 C CA . PHE A 1 131 ? -11.938 -0.028 2.421 1.00 86.94 131 PHE A CA 1
ATOM 1002 C C . PHE A 1 131 ? -12.269 0.790 3.675 1.00 86.94 131 PHE A C 1
ATOM 1004 O O . PHE A 1 131 ? -12.843 0.256 4.625 1.00 86.94 131 PHE A O 1
ATOM 1011 N N . GLN A 1 132 ? -11.971 2.090 3.684 1.00 87.25 132 GLN A N 1
ATOM 1012 C CA . GLN A 1 132 ? -12.128 2.920 4.881 1.00 87.25 132 GLN A CA 1
ATOM 1013 C C . GLN A 1 132 ? -13.584 3.270 5.190 1.00 87.25 132 GLN A C 1
ATOM 1015 O O . GLN A 1 132 ? -14.027 3.090 6.322 1.00 87.25 132 GLN A O 1
ATOM 1020 N N . ALA A 1 133 ? -14.354 3.748 4.208 1.00 86.56 133 ALA A N 1
ATOM 1021 C CA . ALA A 1 133 ? -15.727 4.189 4.441 1.00 86.56 133 ALA A CA 1
ATOM 1022 C C . ALA A 1 133 ? -16.642 3.024 4.837 1.00 86.56 133 ALA A C 1
ATOM 1024 O O . ALA A 1 133 ? -17.497 3.187 5.705 1.00 86.56 133 ALA A O 1
ATOM 1025 N N . LEU A 1 134 ? -16.465 1.832 4.254 1.00 85.81 134 LEU A N 1
ATOM 1026 C CA . LEU A 1 134 ? -17.253 0.670 4.669 1.00 85.81 134 LEU A CA 1
ATOM 1027 C C . LEU A 1 134 ? -16.860 0.185 6.067 1.00 85.81 134 LEU A C 1
ATOM 1029 O O . LEU A 1 134 ? -17.755 -0.146 6.847 1.00 85.81 134 LEU A O 1
ATOM 1033 N N . LEU A 1 135 ? -15.567 0.204 6.413 1.00 81.00 135 LEU A N 1
ATOM 1034 C CA . LEU A 1 135 ? -15.112 -0.114 7.767 1.00 81.00 135 LEU A CA 1
ATOM 1035 C C . LEU A 1 135 ? -15.684 0.882 8.785 1.00 81.00 135 LEU A C 1
ATOM 1037 O O . LEU A 1 135 ? -16.298 0.475 9.769 1.00 81.00 135 LEU A O 1
ATOM 1041 N N . ALA A 1 136 ? -15.556 2.185 8.530 1.00 82.50 136 ALA A N 1
ATOM 1042 C CA . ALA A 1 136 ? -16.066 3.231 9.411 1.00 82.50 136 ALA A CA 1
ATOM 1043 C C . ALA A 1 136 ? -17.588 3.166 9.566 1.00 82.50 136 ALA A C 1
ATOM 1045 O O . ALA A 1 136 ? -18.090 3.245 10.686 1.00 82.50 136 ALA A O 1
ATOM 1046 N N . LYS A 1 137 ? -18.325 2.935 8.472 1.00 84.75 137 LYS A N 1
ATOM 1047 C CA . LYS A 1 137 ? -19.779 2.733 8.507 1.00 84.75 137 LYS A CA 1
ATOM 1048 C C . LYS A 1 137 ? -20.154 1.590 9.450 1.00 84.75 137 LYS A C 1
ATOM 1050 O O . LYS A 1 137 ? -21.081 1.728 10.241 1.00 84.75 137 LYS A O 1
ATOM 1055 N N . GLN A 1 138 ? -19.448 0.466 9.364 1.00 79.38 138 GLN A N 1
ATOM 1056 C CA . GLN A 1 138 ? -19.753 -0.718 10.160 1.00 79.38 138 GLN A CA 1
ATOM 1057 C C . GLN A 1 138 ? -19.328 -0.583 11.629 1.00 79.38 138 GLN A C 1
ATOM 1059 O O . GLN A 1 138 ? -20.042 -1.053 12.508 1.00 79.38 138 GLN A O 1
ATOM 1064 N N . MET A 1 139 ? -18.202 0.082 11.898 1.00 75.19 139 MET A N 1
ATOM 1065 C CA . MET A 1 139 ? -17.661 0.260 13.250 1.00 75.19 139 MET A CA 1
ATOM 1066 C C . MET A 1 139 ? -18.371 1.360 14.047 1.00 75.19 139 MET A C 1
ATOM 1068 O O . MET A 1 139 ? -18.528 1.237 15.259 1.00 75.19 139 MET A O 1
ATOM 1072 N N . ILE A 1 140 ? -18.773 2.446 13.380 1.00 79.19 140 ILE A N 1
ATOM 1073 C CA . ILE A 1 140 ? -19.397 3.625 14.005 1.00 79.19 140 ILE A CA 1
ATOM 1074 C C . ILE A 1 140 ? -20.932 3.547 13.922 1.00 79.19 140 ILE A C 1
ATOM 1076 O O . ILE A 1 140 ? -21.626 4.189 14.705 1.00 79.19 140 ILE A O 1
ATOM 1080 N N . GLY A 1 141 ? -21.486 2.772 12.983 1.00 79.44 141 GLY A N 1
ATOM 1081 C CA . GLY A 1 141 ? -22.933 2.690 12.760 1.00 79.44 141 GLY A CA 1
ATOM 1082 C C . GLY A 1 141 ? -23.527 3.941 12.100 1.00 79.44 141 GLY A C 1
ATOM 1083 O O . GLY A 1 141 ? -24.713 4.216 12.257 1.00 79.44 141 GLY A O 1
ATOM 1084 N N . CYS A 1 142 ? -22.716 4.726 11.384 1.00 83.38 142 CYS A N 1
ATOM 1085 C CA . CYS A 1 142 ? -23.141 5.971 10.739 1.00 83.38 142 CYS A CA 1
ATOM 1086 C C . CYS A 1 142 ? -23.613 5.773 9.284 1.00 83.38 142 CYS A C 1
ATOM 1088 O O . CYS A 1 142 ? -23.493 4.693 8.701 1.00 83.38 142 CYS A O 1
ATOM 1090 N N . SER A 1 143 ? -24.164 6.826 8.667 1.00 91.12 143 SER A N 1
ATOM 1091 C CA . SER A 1 143 ? -24.501 6.807 7.234 1.00 91.12 143 SER A CA 1
ATOM 1092 C C . SER A 1 143 ? -23.237 6.709 6.365 1.00 91.12 143 SE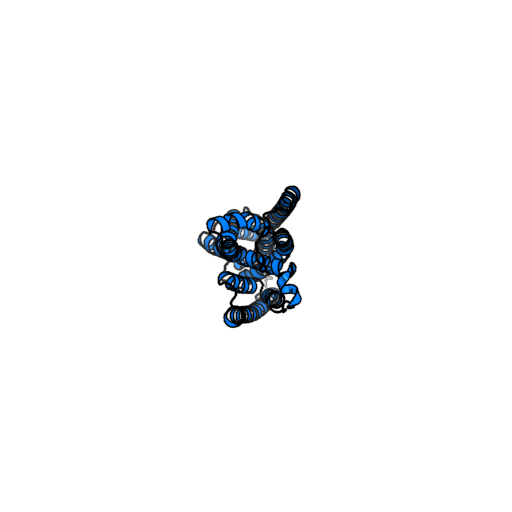R A C 1
ATOM 1094 O O . SER A 1 143 ? -22.166 7.159 6.765 1.00 91.12 143 SER A O 1
ATOM 1096 N N . TYR A 1 144 ? -23.340 6.165 5.146 1.00 89.88 144 TYR A N 1
ATOM 1097 C CA . TYR A 1 144 ? -22.168 6.006 4.269 1.00 89.88 144 TYR A CA 1
ATOM 1098 C C . TYR A 1 144 ? -21.483 7.344 3.941 1.00 89.88 144 TYR A C 1
ATOM 1100 O O . TYR A 1 144 ? -20.264 7.446 4.012 1.00 89.88 144 TYR A O 1
ATOM 1108 N N . GLY A 1 145 ? -22.256 8.401 3.668 1.00 89.44 145 GLY A N 1
ATOM 1109 C CA . GLY A 1 145 ? -21.693 9.733 3.426 1.00 89.44 145 GLY A CA 1
ATOM 1110 C C . GLY A 1 145 ? -20.968 10.305 4.648 1.00 89.44 145 GLY A C 1
ATOM 1111 O O . GLY A 1 145 ? -19.930 10.950 4.508 1.00 89.44 145 GLY A O 1
ATOM 1112 N N . GLN A 1 146 ? -21.467 10.036 5.857 1.00 87.25 146 GLN A N 1
ATOM 1113 C CA . GLN A 1 146 ? -20.767 10.404 7.087 1.00 87.25 146 GLN A CA 1
ATOM 1114 C C . GLN A 1 146 ? -19.488 9.582 7.265 1.00 87.25 146 GLN A C 1
ATOM 1116 O O . GLN A 1 146 ? -18.462 10.158 7.612 1.00 87.25 146 GLN A O 1
ATOM 1121 N N . ALA A 1 147 ? -19.526 8.282 6.963 1.00 88.00 147 ALA A N 1
ATOM 1122 C CA . ALA A 1 147 ? -18.359 7.406 6.997 1.00 88.00 147 ALA A CA 1
ATOM 1123 C C . ALA A 1 147 ? -17.242 7.904 6.062 1.00 88.00 147 ALA A C 1
ATOM 1125 O O . ALA A 1 147 ? -16.091 8.006 6.474 1.00 88.00 147 ALA A O 1
ATOM 1126 N N . VAL A 1 148 ? -17.587 8.318 4.839 1.00 91.06 148 VAL A N 1
ATOM 1127 C CA . VAL A 1 148 ? -16.635 8.944 3.907 1.00 91.06 148 VAL A CA 1
ATOM 1128 C C . VAL A 1 148 ? -16.037 10.216 4.511 1.00 91.06 148 VAL A C 1
ATOM 1130 O O . VAL A 1 148 ? -14.820 10.376 4.506 1.00 91.06 148 VAL A O 1
ATOM 1133 N N . LYS A 1 149 ? -16.862 11.110 5.072 1.00 88.19 149 LYS A N 1
ATOM 1134 C CA . LYS A 1 149 ? -16.385 12.376 5.656 1.00 88.19 149 LYS A CA 1
ATOM 1135 C C . LYS A 1 149 ? -15.410 12.162 6.813 1.00 88.19 149 LYS A C 1
ATOM 1137 O O . LYS A 1 149 ? -14.385 12.835 6.859 1.00 88.19 149 LYS A O 1
ATOM 1142 N N . VAL A 1 150 ? -15.709 11.235 7.726 1.00 84.94 150 VAL A N 1
ATOM 1143 C CA . VAL A 1 150 ? -14.845 10.977 8.891 1.00 84.94 150 VAL A CA 1
ATOM 1144 C C . VAL A 1 150 ? -13.553 10.255 8.506 1.00 84.94 150 VAL A C 1
ATOM 1146 O O . VAL A 1 150 ? -12.515 10.515 9.104 1.00 84.94 150 VAL A O 1
ATOM 1149 N N . SER A 1 151 ? -13.590 9.403 7.480 1.00 89.12 151 SER A N 1
ATOM 1150 C CA . SER A 1 151 ? -12.428 8.628 7.038 1.00 89.12 151 SER A CA 1
ATOM 1151 C C . SER A 1 151 ? -11.552 9.331 6.003 1.00 89.12 151 SER A C 1
ATOM 1153 O O . SER A 1 151 ? -10.404 8.934 5.830 1.00 89.12 151 SER A O 1
ATOM 1155 N N . CYS A 1 152 ? -12.053 10.364 5.322 1.00 92.06 152 CYS A N 1
ATOM 1156 C CA . CYS A 1 152 ? -11.350 11.046 4.231 1.00 92.06 152 CYS A CA 1
ATOM 1157 C C . CYS A 1 152 ? -9.973 11.574 4.655 1.00 92.06 152 CYS A C 1
ATOM 1159 O O . CYS A 1 152 ? -8.964 11.262 4.023 1.00 92.06 152 CYS A O 1
ATOM 1161 N N . PHE A 1 153 ? -9.918 12.312 5.768 1.00 91.00 153 PHE A N 1
ATOM 1162 C CA . PHE A 1 153 ? -8.664 12.882 6.264 1.00 91.00 153 PHE A CA 1
ATOM 1163 C C . PHE A 1 153 ? -7.657 11.798 6.669 1.00 91.00 153 PHE A C 1
ATOM 1165 O O . PHE A 1 153 ? -6.486 11.877 6.306 1.00 91.00 153 PHE A O 1
ATOM 1172 N N . ALA A 1 154 ? -8.118 10.763 7.378 1.00 90.06 154 ALA A N 1
ATOM 1173 C CA . ALA A 1 154 ? -7.273 9.643 7.781 1.00 90.06 154 ALA A CA 1
ATOM 1174 C C . ALA A 1 154 ? -6.733 8.868 6.567 1.00 90.06 154 ALA A C 1
ATOM 1176 O O . ALA A 1 154 ? -5.545 8.554 6.527 1.00 90.06 154 ALA A O 1
ATOM 1177 N N . GLN A 1 155 ? -7.574 8.622 5.555 1.00 93.69 155 GLN A N 1
ATOM 1178 C CA . GLN A 1 155 ? -7.167 7.949 4.322 1.00 93.69 155 GLN A CA 1
ATOM 1179 C C . GLN A 1 155 ? -6.102 8.747 3.573 1.00 93.69 155 GLN A C 1
ATOM 1181 O O . GLN A 1 155 ? -5.097 8.179 3.160 1.00 93.69 155 GLN A O 1
ATOM 1186 N N . TRP A 1 156 ? -6.299 10.056 3.414 1.00 95.00 156 TRP A N 1
ATOM 1187 C CA . TRP A 1 156 ? -5.334 10.902 2.714 1.00 95.00 156 TRP A CA 1
ATOM 1188 C C . TRP A 1 156 ? -3.973 10.903 3.421 1.00 95.00 156 TRP A C 1
ATOM 1190 O O . TRP A 1 156 ? -2.938 10.670 2.797 1.00 95.00 156 TRP A O 1
ATOM 1200 N N . LEU A 1 157 ? -3.985 11.072 4.747 1.00 94.69 157 LEU A N 1
ATOM 1201 C CA . LEU A 1 157 ? -2.771 11.099 5.557 1.00 94.69 157 LEU A CA 1
ATOM 1202 C C . LEU A 1 157 ? -2.024 9.757 5.531 1.00 94.69 157 LEU A C 1
ATOM 1204 O O . LEU A 1 157 ? -0.802 9.733 5.415 1.00 94.69 157 LEU A O 1
ATOM 1208 N N . SER A 1 158 ? -2.757 8.645 5.615 1.00 94.12 158 SER A N 1
ATOM 1209 C CA . SER A 1 158 ? -2.200 7.289 5.605 1.00 94.12 158 SER A CA 1
ATOM 1210 C C . SER A 1 158 ? -1.703 6.847 4.224 1.00 94.12 158 SER A C 1
ATOM 1212 O O . SER A 1 158 ? -0.744 6.086 4.125 1.00 94.12 158 SER A O 1
ATOM 1214 N N . MET A 1 159 ? -2.306 7.346 3.144 1.00 95.19 159 MET A N 1
ATOM 1215 C CA . MET A 1 159 ? -1.916 6.991 1.779 1.00 95.19 159 MET A CA 1
ATOM 1216 C C . MET A 1 159 ? -0.597 7.637 1.342 1.00 95.19 159 MET A C 1
ATOM 1218 O O . MET A 1 159 ? 0.169 7.026 0.602 1.00 95.19 159 MET A O 1
ATOM 1222 N N . ASN A 1 160 ? -0.298 8.850 1.802 1.00 97.31 160 ASN A N 1
ATOM 1223 C CA . ASN A 1 160 ? 0.945 9.550 1.469 1.00 97.31 160 ASN A CA 1
ATOM 1224 C C . ASN A 1 160 ? 2.222 8.711 1.702 1.00 97.31 160 ASN A C 1
ATOM 1226 O O . ASN A 1 160 ? 2.996 8.566 0.757 1.00 97.31 160 ASN A O 1
ATOM 1230 N N . PRO A 1 161 ? 2.462 8.111 2.887 1.00 97.25 161 PRO A N 1
ATOM 1231 C CA . PRO A 1 161 ? 3.617 7.238 3.104 1.00 97.25 161 PRO A CA 1
ATOM 1232 C C . PRO A 1 161 ? 3.551 5.923 2.310 1.00 97.25 161 PRO A C 1
ATOM 1234 O O . PRO A 1 161 ? 4.601 5.385 1.966 1.00 97.25 161 PRO A O 1
ATOM 1237 N N . VAL A 1 162 ? 2.351 5.420 1.982 1.00 96.94 162 VAL A N 1
ATOM 1238 C CA . VAL A 1 162 ? 2.199 4.265 1.077 1.00 96.94 162 VAL A CA 1
ATOM 1239 C C . VAL A 1 162 ? 2.744 4.623 -0.303 1.00 96.94 162 VAL A C 1
ATOM 1241 O O . VAL A 1 162 ? 3.639 3.956 -0.805 1.00 96.94 162 VAL A O 1
ATOM 1244 N N . MET A 1 163 ? 2.285 5.728 -0.889 1.00 96.12 163 MET A N 1
ATOM 1245 C CA . MET A 1 163 ? 2.756 6.173 -2.203 1.00 96.12 163 MET A CA 1
ATOM 1246 C C . MET A 1 163 ? 4.232 6.596 -2.173 1.00 96.12 163 MET A C 1
ATOM 1248 O O . MET A 1 163 ? 4.960 6.333 -3.126 1.00 96.12 163 MET A O 1
ATOM 1252 N N . ALA A 1 164 ? 4.705 7.172 -1.062 1.00 96.44 164 ALA A N 1
ATOM 1253 C CA . ALA A 1 164 ? 6.114 7.507 -0.859 1.00 96.44 164 ALA A CA 1
ATOM 1254 C C . ALA A 1 164 ? 7.040 6.283 -0.908 1.00 96.44 164 ALA A C 1
ATOM 1256 O O . ALA A 1 164 ? 8.180 6.409 -1.342 1.00 96.44 164 ALA A O 1
ATOM 1257 N N . GLY A 1 165 ? 6.569 5.116 -0.455 1.00 95.38 165 GLY A N 1
ATOM 1258 C CA . GLY A 1 165 ? 7.299 3.855 -0.578 1.00 95.38 165 GLY A CA 1
ATOM 1259 C C . GLY A 1 165 ? 7.116 3.213 -1.948 1.00 95.38 165 GLY A C 1
ATOM 1260 O O . GLY A 1 165 ? 8.083 2.764 -2.557 1.00 95.38 165 GLY A O 1
ATOM 1261 N N . MET A 1 166 ? 5.880 3.189 -2.444 1.00 95.00 166 MET A N 1
ATOM 1262 C CA . MET A 1 166 ? 5.528 2.471 -3.662 1.00 95.00 166 MET A CA 1
ATOM 1263 C C . MET A 1 166 ? 6.141 3.091 -4.918 1.00 95.00 166 MET A C 1
ATOM 1265 O O . MET A 1 166 ? 6.818 2.384 -5.660 1.00 95.00 166 MET A O 1
ATOM 1269 N N . ILE A 1 167 ? 5.956 4.397 -5.133 1.00 92.19 167 ILE A N 1
ATOM 1270 C CA . ILE A 1 167 ? 6.390 5.093 -6.355 1.00 92.19 167 ILE A CA 1
ATOM 1271 C C . ILE A 1 167 ? 7.895 4.893 -6.627 1.00 92.19 167 ILE A C 1
ATOM 1273 O O . ILE A 1 167 ? 8.232 4.387 -7.697 1.00 92.19 167 ILE A O 1
ATOM 1277 N N . PRO A 1 168 ? 8.825 5.225 -5.705 1.00 91.81 168 PRO A N 1
ATOM 1278 C CA . PRO A 1 168 ? 10.249 5.085 -5.995 1.00 91.81 168 PRO A CA 1
ATOM 1279 C C . PRO A 1 168 ? 10.690 3.628 -6.129 1.00 91.81 168 PRO A C 1
ATOM 1281 O O . PRO A 1 168 ? 11.534 3.349 -6.972 1.00 91.81 168 PRO A O 1
ATOM 1284 N N . VAL A 1 169 ? 10.131 2.688 -5.355 1.00 93.00 169 VAL A N 1
ATOM 1285 C CA . VAL A 1 169 ? 10.487 1.265 -5.498 1.00 93.00 169 VAL A CA 1
ATOM 1286 C C . VAL A 1 169 ? 10.090 0.753 -6.880 1.00 93.00 169 VAL A C 1
ATOM 1288 O O . VAL A 1 169 ? 10.900 0.099 -7.532 1.00 93.00 169 VAL A O 1
ATOM 1291 N N . MET A 1 170 ? 8.882 1.085 -7.344 1.00 88.88 170 MET A N 1
ATOM 1292 C CA . MET A 1 170 ? 8.418 0.700 -8.678 1.00 88.88 170 MET A CA 1
ATOM 1293 C C . MET A 1 170 ? 9.297 1.335 -9.759 1.00 88.88 170 MET A C 1
ATOM 1295 O O . MET A 1 170 ? 9.824 0.623 -10.607 1.00 88.88 170 MET A O 1
ATOM 1299 N N . VAL A 1 171 ? 9.544 2.646 -9.689 1.00 85.50 171 VAL A N 1
ATOM 1300 C CA . VAL A 1 171 ? 10.333 3.355 -10.707 1.00 85.50 171 VAL A CA 1
ATOM 1301 C C . VAL A 1 171 ? 11.783 2.875 -10.753 1.00 85.50 171 VAL A C 1
ATOM 1303 O O . VAL A 1 171 ? 12.268 2.560 -11.831 1.00 85.50 171 VAL A O 1
ATOM 1306 N N . ILE A 1 172 ? 12.476 2.761 -9.617 1.00 86.06 172 ILE A N 1
ATOM 1307 C CA . ILE A 1 172 ? 13.900 2.385 -9.592 1.00 86.06 172 ILE A CA 1
ATOM 1308 C C . ILE A 1 172 ? 14.108 0.953 -10.102 1.00 86.06 172 ILE A C 1
ATOM 1310 O O . ILE A 1 172 ? 15.062 0.698 -10.836 1.00 86.06 172 ILE A O 1
ATOM 1314 N N . LEU A 1 173 ? 13.236 0.012 -9.720 1.00 85.12 173 LEU A N 1
ATOM 1315 C CA . LEU A 1 173 ? 13.399 -1.397 -10.092 1.00 85.12 173 LEU A CA 1
ATOM 1316 C C . LEU A 1 173 ? 12.838 -1.725 -11.483 1.00 85.12 173 LEU A C 1
ATOM 1318 O O . LEU A 1 173 ? 13.225 -2.750 -12.042 1.00 85.12 173 LEU A O 1
ATOM 1322 N N . MET A 1 174 ? 11.953 -0.893 -12.044 1.00 78.38 174 MET A N 1
ATOM 1323 C CA . MET A 1 174 ? 11.382 -1.111 -13.381 1.00 78.38 174 MET A CA 1
ATOM 1324 C C . MET A 1 174 ? 12.003 -0.238 -14.475 1.00 78.38 174 MET A C 1
ATOM 1326 O O . MET A 1 174 ? 11.954 -0.632 -15.637 1.00 78.38 174 MET A O 1
ATOM 1330 N N . SER A 1 175 ? 12.629 0.900 -14.149 1.00 68.50 175 SER A N 1
ATOM 1331 C CA . SER A 1 175 ? 13.153 1.833 -15.164 1.00 68.50 175 SER A CA 1
ATOM 1332 C C . SER A 1 175 ? 14.244 1.242 -16.059 1.00 68.50 175 SER A C 1
ATOM 1334 O O . SER A 1 175 ? 14.408 1.707 -17.181 1.00 68.50 175 SER A O 1
ATOM 1336 N N . HIS A 1 176 ? 14.958 0.216 -15.585 1.00 61.62 176 HIS A N 1
ATOM 1337 C CA . HIS A 1 176 ? 16.069 -0.424 -16.298 1.00 61.62 176 HIS A CA 1
ATOM 1338 C C . HIS A 1 176 ? 15.643 -1.622 -17.170 1.00 61.62 176 HIS A C 1
ATOM 1340 O O . HIS A 1 176 ? 16.463 -2.168 -17.906 1.00 61.62 176 HIS A O 1
ATOM 1346 N N . ASP A 1 177 ? 14.388 -2.079 -17.081 1.00 58.00 177 ASP A N 1
ATOM 1347 C CA . ASP A 1 177 ? 13.873 -3.204 -17.871 1.00 58.00 177 ASP A CA 1
ATOM 1348 C C . ASP A 1 177 ? 12.429 -2.911 -18.296 1.00 58.00 177 ASP A C 1
ATOM 1350 O O . ASP A 1 177 ? 11.472 -3.243 -17.598 1.00 58.00 177 ASP A O 1
ATOM 1354 N N . MET A 1 178 ? 12.271 -2.308 -19.480 1.00 50.84 178 MET A N 1
ATOM 1355 C CA . MET A 1 178 ? 10.972 -1.926 -20.065 1.00 50.84 178 MET A CA 1
ATOM 1356 C C . MET A 1 178 ? 9.991 -3.100 -20.211 1.00 50.84 178 MET A C 1
ATOM 1358 O O . MET A 1 178 ? 8.782 -2.898 -20.319 1.00 50.84 178 MET A O 1
ATOM 1362 N N . ARG A 1 179 ? 10.478 -4.350 -20.202 1.00 47.56 179 ARG A N 1
ATOM 1363 C CA . ARG A 1 179 ? 9.619 -5.545 -20.222 1.00 47.56 179 ARG A CA 1
ATOM 1364 C C . ARG A 1 179 ? 8.986 -5.810 -18.855 1.00 47.56 179 ARG A C 1
ATOM 1366 O O . ARG A 1 179 ? 7.971 -6.485 -18.798 1.00 47.56 179 ARG A O 1
ATOM 1373 N N . GLY A 1 180 ? 9.536 -5.271 -17.768 1.00 48.91 180 GLY A N 1
ATOM 1374 C CA . GLY A 1 180 ? 9.029 -5.412 -16.401 1.00 48.91 180 GLY A CA 1
ATOM 1375 C C . GLY A 1 180 ? 7.761 -4.609 -16.088 1.00 48.91 180 GLY A C 1
ATOM 1376 O O . GLY A 1 180 ? 7.207 -4.792 -15.008 1.00 48.91 180 GLY A O 1
ATOM 1377 N N . MET A 1 181 ? 7.298 -3.761 -17.014 1.00 56.28 181 MET A N 1
ATOM 1378 C CA . MET A 1 181 ? 6.127 -2.891 -16.838 1.00 56.28 181 MET A CA 1
ATOM 1379 C C . MET A 1 181 ? 4.794 -3.502 -17.300 1.00 56.28 181 MET A C 1
ATOM 1381 O O . MET A 1 181 ? 3.744 -2.929 -17.027 1.00 56.28 181 MET A O 1
ATOM 1385 N N . ASP A 1 182 ? 4.796 -4.641 -18.002 1.00 65.88 182 ASP A N 1
ATOM 1386 C CA . ASP A 1 182 ? 3.542 -5.303 -18.388 1.00 65.88 182 ASP A CA 1
ATOM 1387 C C . ASP A 1 182 ? 3.023 -6.163 -17.222 1.00 65.88 182 ASP A C 1
ATOM 1389 O O . ASP A 1 182 ? 3.772 -6.954 -16.635 1.00 65.88 182 ASP A O 1
ATOM 1393 N N . LEU A 1 183 ? 1.726 -6.042 -16.908 1.00 73.75 183 LEU A N 1
ATOM 1394 C CA . LEU A 1 183 ? 1.048 -6.812 -15.857 1.00 73.75 183 LEU A CA 1
ATOM 1395 C C . LEU A 1 183 ? 1.160 -8.329 -16.088 1.00 73.75 183 LEU A C 1
ATOM 1397 O O . LEU A 1 183 ? 0.963 -9.114 -15.158 1.00 73.75 183 LEU A O 1
ATOM 1401 N N . ALA A 1 184 ? 1.468 -8.757 -17.315 1.00 76.50 184 ALA A N 1
ATOM 1402 C CA . ALA A 1 184 ? 1.689 -10.157 -17.657 1.00 76.50 184 ALA A CA 1
ATOM 1403 C C . ALA A 1 184 ? 2.988 -10.750 -17.070 1.00 76.50 184 ALA A C 1
ATOM 1405 O O . ALA A 1 184 ? 3.104 -11.975 -16.981 1.00 76.50 184 ALA A O 1
ATOM 1406 N N . TRP A 1 185 ? 3.969 -9.934 -16.664 1.00 80.44 185 TRP A N 1
ATOM 1407 C CA . TRP A 1 185 ? 5.258 -10.448 -16.192 1.00 80.44 185 TRP A CA 1
ATOM 1408 C C . TRP A 1 185 ? 5.312 -10.659 -14.686 1.00 80.44 185 TRP A C 1
ATOM 1410 O O . TRP A 1 185 ? 4.941 -9.807 -13.884 1.00 80.44 185 TRP A O 1
ATOM 1420 N N . LEU A 1 186 ? 5.919 -11.778 -14.288 1.00 84.38 186 LEU A N 1
ATOM 1421 C CA . LEU A 1 186 ? 6.130 -12.140 -12.884 1.00 84.38 186 LEU A CA 1
ATOM 1422 C C . LEU A 1 186 ? 6.949 -11.090 -12.108 1.00 84.38 186 LEU A C 1
ATOM 1424 O O . LEU A 1 186 ? 6.737 -10.885 -10.914 1.00 84.38 186 LEU A O 1
ATOM 1428 N N . ARG A 1 187 ? 7.871 -10.403 -12.796 1.00 85.19 187 ARG A N 1
ATOM 1429 C CA . ARG A 1 187 ? 8.705 -9.340 -12.216 1.00 85.19 187 ARG A CA 1
ATOM 1430 C C . ARG A 1 187 ? 7.878 -8.144 -11.748 1.00 85.19 187 ARG A C 1
ATOM 1432 O O . ARG A 1 187 ? 8.154 -7.652 -10.658 1.00 85.19 187 ARG A O 1
ATOM 1439 N N . PHE A 1 188 ? 6.847 -7.742 -12.503 1.00 87.25 188 PHE A N 1
ATOM 1440 C CA . PHE A 1 188 ? 5.941 -6.654 -12.118 1.00 87.25 188 PHE A CA 1
ATOM 1441 C C . PHE A 1 188 ? 5.351 -6.910 -10.730 1.00 87.25 188 PHE A C 1
ATOM 1443 O O . PHE A 1 188 ? 5.503 -6.110 -9.809 1.00 87.25 188 PHE A O 1
ATOM 1450 N N . TRP A 1 189 ? 4.761 -8.093 -10.554 1.00 91.31 189 TRP A N 1
ATOM 1451 C CA . TRP A 1 189 ? 4.153 -8.512 -9.295 1.00 91.31 189 TRP A CA 1
ATOM 1452 C C . TRP A 1 189 ? 5.176 -8.645 -8.163 1.00 91.31 189 TRP A C 1
ATOM 1454 O O . TRP A 1 189 ? 4.857 -8.367 -7.009 1.00 91.31 189 TRP A O 1
ATOM 1464 N N . GLY A 1 190 ? 6.408 -9.059 -8.477 1.00 91.94 190 GLY A N 1
ATOM 1465 C CA . GLY A 1 190 ? 7.493 -9.165 -7.504 1.00 91.94 190 GLY A CA 1
ATOM 1466 C C . GLY A 1 190 ? 7.903 -7.806 -6.943 1.00 91.94 190 GLY A C 1
ATOM 1467 O O . GLY A 1 190 ? 7.981 -7.629 -5.726 1.00 91.94 190 GLY A O 1
ATOM 1468 N N . VAL A 1 191 ? 8.104 -6.827 -7.826 1.00 92.06 191 VAL A N 1
ATOM 1469 C CA . VAL A 1 191 ? 8.425 -5.447 -7.440 1.00 92.06 191 VAL A CA 1
ATOM 1470 C C . VAL A 1 191 ? 7.237 -4.800 -6.734 1.00 92.06 191 VAL A C 1
ATOM 1472 O O . VAL A 1 191 ? 7.439 -4.178 -5.697 1.00 92.06 191 VAL A O 1
ATOM 1475 N N . LEU A 1 192 ? 6.004 -5.014 -7.206 1.00 93.81 192 LEU A N 1
ATOM 1476 C CA . LEU A 1 192 ? 4.791 -4.551 -6.525 1.00 93.81 192 LEU A CA 1
ATOM 1477 C C . LEU A 1 192 ? 4.696 -5.114 -5.101 1.00 93.81 192 LEU A C 1
ATOM 1479 O O . LEU A 1 192 ? 4.317 -4.398 -4.171 1.00 93.81 192 LEU A O 1
ATOM 1483 N N . SER A 1 193 ? 5.070 -6.381 -4.912 1.00 95.88 193 SER A N 1
ATOM 1484 C CA . SER A 1 193 ? 5.080 -7.013 -3.596 1.00 95.88 193 SER A CA 1
ATOM 1485 C C . SER A 1 193 ? 6.115 -6.375 -2.668 1.00 95.88 193 SER A C 1
ATOM 1487 O O . SER A 1 193 ? 5.787 -5.987 -1.544 1.00 95.88 193 SER A O 1
ATOM 1489 N N . LEU A 1 194 ? 7.338 -6.155 -3.162 1.00 95.81 194 LEU A N 1
ATOM 1490 C CA . LEU A 1 194 ? 8.381 -5.441 -2.424 1.00 95.81 194 LEU A CA 1
ATOM 1491 C C . LEU A 1 194 ? 7.972 -3.995 -2.099 1.00 95.81 194 LEU A C 1
ATOM 1493 O O . LEU A 1 194 ? 8.104 -3.551 -0.959 1.00 95.81 194 LEU A O 1
ATOM 1497 N N . ALA A 1 195 ? 7.424 -3.278 -3.078 1.00 95.88 195 ALA A N 1
ATOM 1498 C CA . ALA A 1 195 ? 6.903 -1.927 -2.926 1.00 95.88 195 ALA A CA 1
ATOM 1499 C C . ALA A 1 195 ? 5.813 -1.875 -1.849 1.00 95.88 195 ALA A C 1
ATOM 1501 O O . ALA A 1 195 ? 5.819 -0.979 -1.006 1.00 95.88 195 ALA A O 1
ATOM 1502 N N . SER A 1 196 ? 4.925 -2.871 -1.812 1.00 96.75 196 SER A N 1
ATOM 1503 C CA . SER A 1 196 ? 3.876 -2.998 -0.795 1.00 96.75 196 SER A CA 1
ATOM 1504 C C . SER A 1 196 ? 4.446 -3.219 0.609 1.00 96.75 196 SER A C 1
ATOM 1506 O O . SER A 1 196 ? 3.940 -2.641 1.570 1.00 96.75 196 SER A O 1
ATOM 1508 N N . LEU A 1 197 ? 5.525 -3.999 0.746 1.00 97.31 197 LEU A N 1
ATOM 1509 C CA . LEU A 1 197 ? 6.216 -4.195 2.027 1.00 97.31 197 LEU A CA 1
ATOM 1510 C C . LEU A 1 197 ? 6.835 -2.895 2.543 1.00 97.31 197 LEU A C 1
ATOM 1512 O O . LEU A 1 197 ? 6.582 -2.505 3.684 1.00 97.31 197 LEU A O 1
ATOM 1516 N N . VAL A 1 198 ? 7.595 -2.200 1.693 1.00 97.62 198 VAL A N 1
ATOM 1517 C CA . VAL A 1 198 ? 8.207 -0.904 2.030 1.00 97.62 198 VAL A CA 1
ATOM 1518 C C . VAL A 1 198 ? 7.125 0.109 2.408 1.00 97.62 198 VAL A C 1
ATOM 1520 O O . VAL A 1 198 ? 7.221 0.776 3.438 1.00 97.62 198 VAL A O 1
ATOM 1523 N N . SER A 1 199 ? 6.047 0.157 1.627 1.00 96.75 199 SER A N 1
ATOM 1524 C CA . SER A 1 199 ? 4.886 1.009 1.884 1.00 96.75 199 SER A CA 1
ATOM 1525 C C . SER A 1 199 ? 4.237 0.722 3.236 1.00 96.75 199 SER A C 1
ATOM 1527 O O . SER A 1 199 ? 3.927 1.651 3.977 1.00 96.75 199 SE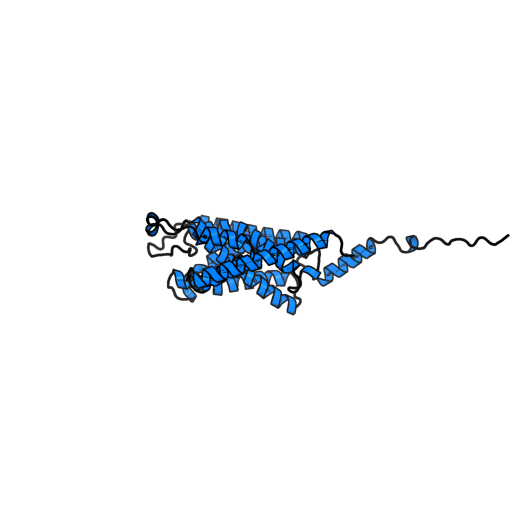R A O 1
ATOM 1529 N N . GLY A 1 200 ? 4.060 -0.554 3.591 1.00 95.88 200 GLY A N 1
ATOM 1530 C CA . GLY A 1 200 ? 3.508 -0.958 4.884 1.00 95.88 200 GLY A CA 1
ATOM 1531 C C . GLY A 1 200 ? 4.364 -0.485 6.061 1.00 95.88 200 GLY A C 1
ATOM 1532 O O . GLY A 1 200 ? 3.826 0.041 7.037 1.00 95.88 200 GLY A O 1
ATOM 1533 N N . VAL A 1 201 ? 5.692 -0.597 5.949 1.00 96.81 201 VAL A N 1
ATOM 1534 C CA . VAL A 1 201 ? 6.637 -0.116 6.972 1.00 96.81 201 VAL A CA 1
ATOM 1535 C C . VAL A 1 201 ? 6.543 1.401 7.143 1.00 96.81 201 VAL A C 1
ATOM 1537 O O . VAL A 1 201 ? 6.451 1.883 8.272 1.00 96.81 201 VAL A O 1
ATOM 1540 N N . LEU A 1 202 ? 6.511 2.157 6.041 1.00 97.06 202 LEU A N 1
ATOM 1541 C CA . LEU A 1 202 ? 6.406 3.619 6.084 1.00 97.06 202 LEU A CA 1
ATOM 1542 C C . LEU A 1 202 ? 5.041 4.101 6.589 1.00 97.06 202 LEU A C 1
ATOM 1544 O O . LEU A 1 202 ? 4.958 5.113 7.286 1.00 97.06 202 LEU A O 1
ATOM 1548 N N . ALA A 1 203 ? 3.965 3.386 6.259 1.00 96.25 203 ALA A N 1
ATOM 1549 C CA . ALA A 1 203 ? 2.609 3.759 6.640 1.00 96.25 203 ALA A CA 1
ATOM 1550 C C . ALA A 1 203 ? 2.273 3.411 8.097 1.00 96.25 203 ALA A C 1
ATOM 1552 O O . ALA A 1 203 ? 1.442 4.086 8.710 1.00 96.25 203 ALA A O 1
ATOM 1553 N N . TYR A 1 204 ? 2.907 2.387 8.676 1.00 95.19 204 TYR A N 1
ATOM 1554 C CA . TYR A 1 204 ? 2.641 1.944 10.046 1.00 95.19 204 TYR A CA 1
ATOM 1555 C C . TYR A 1 204 ? 2.697 3.065 11.107 1.00 95.19 204 TYR A C 1
ATOM 1557 O O . TYR A 1 204 ? 1.717 3.213 11.839 1.00 95.19 204 TYR A O 1
ATOM 1565 N N . PRO A 1 205 ? 3.756 3.897 11.212 1.00 95.75 205 PRO A N 1
ATOM 1566 C CA . PRO A 1 205 ? 3.820 4.941 12.240 1.00 95.75 205 PRO A CA 1
ATOM 1567 C C . PRO A 1 205 ? 2.727 6.012 12.092 1.00 95.75 205 PRO A C 1
ATOM 1569 O O . PRO A 1 205 ? 2.206 6.505 13.095 1.00 95.75 205 PRO A O 1
ATOM 1572 N N . VAL A 1 206 ? 2.328 6.339 10.859 1.00 94.94 206 VAL A N 1
ATOM 1573 C CA . VAL A 1 206 ? 1.235 7.291 10.594 1.00 94.94 206 VAL A CA 1
ATOM 1574 C C . VAL A 1 206 ? -0.108 6.694 11.010 1.00 94.94 206 VAL A C 1
ATOM 1576 O O . VAL A 1 206 ? -0.881 7.347 11.711 1.00 94.94 206 VAL A O 1
ATOM 1579 N N . ASN A 1 207 ? -0.362 5.431 10.658 1.00 93.00 207 ASN A N 1
ATOM 1580 C CA . ASN A 1 207 ? -1.562 4.712 11.088 1.00 93.00 207 ASN A CA 1
ATOM 1581 C C . ASN A 1 207 ? -1.616 4.537 12.607 1.00 93.00 207 ASN A C 1
ATOM 1583 O O . ASN A 1 207 ? -2.678 4.693 13.205 1.00 93.00 207 ASN A O 1
ATOM 1587 N N . TRP A 1 208 ? -0.477 4.287 13.252 1.00 91.31 208 TRP A N 1
ATOM 1588 C CA . TRP A 1 208 ? -0.393 4.232 14.706 1.00 91.31 208 TRP A CA 1
ATOM 1589 C C . TRP A 1 208 ? -0.787 5.557 15.352 1.00 91.31 208 TRP A C 1
ATOM 1591 O O . TRP A 1 208 ? -1.582 5.577 16.293 1.00 91.31 208 TRP A O 1
ATOM 1601 N N . TRP A 1 209 ? -0.304 6.678 14.810 1.00 92.38 209 TRP A N 1
ATOM 1602 C CA . TRP A 1 209 ? -0.711 8.001 15.273 1.00 92.38 209 TRP A CA 1
ATOM 1603 C C . TRP A 1 209 ? -2.207 8.256 15.028 1.00 92.38 209 TRP A C 1
ATOM 1605 O O . TRP A 1 209 ? -2.892 8.751 15.923 1.00 92.38 209 TRP A O 1
ATOM 1615 N N . LEU A 1 210 ? -2.749 7.877 13.867 1.00 89.81 210 LEU A N 1
ATOM 1616 C CA . LEU A 1 210 ? -4.174 8.033 13.545 1.00 89.81 210 LEU A CA 1
ATOM 1617 C C . LEU A 1 210 ? -5.081 7.249 14.505 1.00 89.81 210 LEU A C 1
ATOM 1619 O O . LEU A 1 210 ? -6.056 7.803 15.020 1.00 89.81 210 LEU A O 1
ATOM 1623 N N . VAL A 1 211 ? -4.739 5.990 14.789 1.00 86.56 211 VAL A N 1
ATOM 1624 C CA . VAL A 1 211 ? -5.495 5.125 15.707 1.00 86.56 211 VAL A CA 1
ATOM 1625 C C . VAL A 1 211 ? -5.360 5.612 17.151 1.00 86.56 211 VAL A C 1
ATOM 1627 O O . VAL A 1 211 ? -6.370 5.750 17.842 1.00 86.56 211 VAL A O 1
ATOM 1630 N N . LYS A 1 212 ? -4.146 5.966 17.601 1.00 86.44 212 LYS A N 1
ATOM 1631 C CA . LYS A 1 212 ? -3.902 6.506 18.953 1.00 86.44 212 LYS A CA 1
ATOM 1632 C C . LYS A 1 212 ? -4.762 7.735 19.243 1.00 86.44 212 LYS A C 1
ATOM 1634 O O . LYS A 1 212 ? -5.242 7.908 20.360 1.00 86.44 212 LYS A O 1
ATOM 1639 N N . ASN A 1 213 ? -4.964 8.571 18.231 1.00 84.19 213 ASN A N 1
ATOM 1640 C CA . ASN A 1 213 ? -5.723 9.811 18.329 1.00 84.19 213 ASN A CA 1
ATOM 1641 C C . ASN A 1 213 ? -7.201 9.672 17.934 1.00 84.19 213 ASN A C 1
ATOM 1643 O O . ASN A 1 213 ? -7.890 10.683 17.798 1.00 84.19 213 ASN A O 1
ATOM 1647 N N . ARG A 1 214 ? -7.696 8.437 17.748 1.00 79.00 214 ARG A N 1
ATOM 1648 C CA . ARG A 1 214 ? -9.091 8.126 17.384 1.00 79.00 214 ARG A CA 1
ATOM 1649 C C . ARG A 1 214 ? -9.570 8.824 16.101 1.00 79.00 214 ARG A C 1
ATOM 1651 O O . ARG A 1 214 ? -10.764 9.053 15.927 1.00 79.00 214 ARG A O 1
ATOM 1658 N N . LEU A 1 215 ? -8.645 9.161 15.200 1.00 76.94 215 LEU A N 1
ATOM 1659 C CA . LEU A 1 215 ? -8.951 9.723 13.879 1.00 76.94 215 LEU A CA 1
ATOM 1660 C C . LEU A 1 215 ? -9.297 8.628 12.864 1.00 76.94 215 LEU A C 1
ATOM 1662 O O . LEU A 1 215 ? -9.864 8.924 11.818 1.00 76.94 215 LEU A O 1
ATOM 1666 N N . GLN A 1 216 ? -8.971 7.373 13.178 1.00 71.25 216 GLN A N 1
ATOM 1667 C CA . GLN A 1 216 ? -9.259 6.217 12.345 1.00 71.25 216 GLN A CA 1
ATOM 1668 C C . GLN A 1 216 ? -9.788 5.056 13.205 1.00 71.25 216 GLN A C 1
ATOM 1670 O O . GLN A 1 216 ? -9.237 4.814 14.284 1.00 71.25 216 GLN A O 1
ATOM 1675 N N . PRO A 1 217 ? -10.839 4.338 12.768 1.00 60.69 217 PRO A N 1
ATOM 1676 C CA . PRO A 1 217 ? -11.378 3.210 13.523 1.00 60.69 217 PRO A CA 1
ATOM 1677 C C . PRO A 1 217 ? -10.382 2.041 13.565 1.00 60.69 217 PRO A C 1
ATOM 1679 O O . PRO A 1 217 ? -10.004 1.517 12.521 1.00 60.69 217 PRO A O 1
ATOM 1682 N N . GLY A 1 218 ? -9.988 1.614 14.766 1.00 57.16 218 GLY A N 1
ATOM 1683 C CA . GLY A 1 218 ? -9.344 0.320 15.014 1.00 57.16 218 GLY A CA 1
ATOM 1684 C C . GLY A 1 218 ? -10.351 -0.712 15.535 1.00 57.16 218 GLY A C 1
ATOM 1685 O O . GLY A 1 218 ? -11.445 -0.347 15.970 1.00 57.16 218 GLY A O 1
ATOM 1686 N N . THR A 1 219 ? -9.992 -2.001 15.520 1.00 48.47 219 THR A N 1
ATOM 1687 C CA . THR A 1 219 ? -10.855 -3.159 15.859 1.00 48.47 219 THR A CA 1
ATOM 1688 C C . THR A 1 219 ? -11.546 -3.077 17.228 1.00 48.47 219 THR A C 1
ATOM 1690 O O . THR A 1 219 ? -12.523 -3.781 17.456 1.00 48.47 219 THR A O 1
ATOM 1693 N N . GLY A 1 220 ? -11.074 -2.216 18.138 1.00 46.38 220 GLY A N 1
ATOM 1694 C CA . GLY A 1 220 ? -11.672 -2.000 19.462 1.00 46.38 220 GLY A CA 1
ATOM 1695 C C . GLY A 1 220 ? -12.989 -1.213 19.466 1.00 46.38 220 GLY A C 1
ATOM 1696 O O . GLY A 1 220 ? -13.631 -1.127 20.507 1.00 46.38 220 GLY A O 1
ATOM 1697 N N . GLY A 1 221 ? -13.415 -0.660 18.324 1.00 47.19 221 GLY A N 1
ATOM 1698 C CA . GLY A 1 221 ? -14.631 0.149 18.235 1.00 47.19 221 GLY A CA 1
ATOM 1699 C C . GLY A 1 221 ? -14.455 1.553 18.821 1.00 47.19 221 GLY A C 1
ATOM 1700 O O . GLY A 1 221 ? -13.779 1.768 19.821 1.00 47.19 221 GLY A O 1
ATOM 1701 N N . MET A 1 222 ? -15.102 2.544 18.207 1.00 46.84 222 MET A N 1
ATOM 1702 C CA . MET A 1 222 ? -15.267 3.877 18.800 1.00 46.84 222 MET A CA 1
ATOM 1703 C C . MET A 1 222 ? -16.541 3.874 19.651 1.00 46.84 222 MET A C 1
ATOM 1705 O O . MET A 1 222 ? -17.507 4.569 19.333 1.00 46.84 222 MET A O 1
ATOM 1709 N N . LYS A 1 223 ? -16.607 3.025 20.685 1.00 38.19 223 LYS A N 1
ATOM 1710 C CA . LYS A 1 223 ? -17.812 2.948 21.515 1.00 38.19 223 LYS A CA 1
ATOM 1711 C C . LYS A 1 223 ? -17.851 4.149 22.463 1.00 38.19 223 LYS A C 1
ATOM 1713 O O . LYS A 1 223 ? -17.097 4.218 23.420 1.00 38.19 223 LYS A O 1
ATOM 1718 N N . GLY A 1 224 ? -18.693 5.106 22.072 1.00 41.12 224 GLY A N 1
ATOM 1719 C CA . GLY A 1 224 ? -19.318 6.175 22.850 1.00 41.12 224 GLY A CA 1
ATOM 1720 C C . GLY A 1 224 ? -18.653 6.609 24.150 1.00 41.12 224 GLY A C 1
ATOM 1721 O O . GLY A 1 224 ? -19.038 6.127 25.198 1.00 41.12 224 GLY A O 1
ATOM 1722 N N . GLU A 1 225 ? -17.791 7.620 24.074 1.00 34.16 225 GLU A N 1
ATOM 1723 C CA . GLU A 1 225 ? -17.590 8.607 25.141 1.00 34.16 225 GLU A CA 1
ATOM 1724 C C . GLU A 1 225 ? -16.830 9.795 24.552 1.00 34.16 225 GLU A C 1
ATOM 1726 O O . GLU A 1 225 ? -15.691 9.647 24.117 1.00 34.16 225 GLU A O 1
ATOM 1731 N N . GLY A 1 226 ? -17.502 10.951 24.490 1.00 37.69 226 GLY A N 1
ATOM 1732 C CA . GLY A 1 226 ? -16.918 12.266 24.220 1.00 37.69 226 GLY A CA 1
ATOM 1733 C C . GLY A 1 226 ? -16.181 12.415 22.887 1.00 37.69 226 GLY A C 1
ATOM 1734 O O . GLY A 1 226 ? -15.061 11.946 22.707 1.00 37.69 226 GLY A O 1
ATOM 1735 N N . HIS A 1 227 ? -16.749 13.201 21.974 1.00 40.94 227 HIS A N 1
ATOM 1736 C CA . HIS A 1 227 ? -16.073 13.716 20.778 1.00 40.94 227 HIS A CA 1
ATOM 1737 C C . HIS A 1 227 ? -14.994 14.760 21.153 1.00 40.94 227 HIS A C 1
ATOM 1739 O O . HIS A 1 227 ? -14.965 15.863 20.618 1.00 40.94 227 HIS A O 1
ATOM 1745 N N . ASN A 1 228 ? -14.119 14.454 22.112 1.00 41.66 228 ASN A N 1
ATOM 1746 C CA . ASN A 1 228 ? -13.005 15.315 22.467 1.00 41.66 228 ASN A CA 1
ATOM 1747 C C . ASN A 1 228 ? -11.853 15.000 21.517 1.00 41.66 228 ASN A C 1
ATOM 1749 O O . ASN A 1 228 ? -11.138 14.012 21.679 1.00 41.66 228 ASN A O 1
ATOM 1753 N N . HIS A 1 229 ? -11.678 15.855 20.508 1.00 51.34 229 HIS A N 1
ATOM 1754 C CA . HIS A 1 229 ? -10.428 15.956 19.766 1.00 51.34 229 HIS A CA 1
ATOM 1755 C C . HIS A 1 229 ? -9.301 16.300 20.754 1.00 51.34 229 HIS A C 1
ATOM 1757 O O . HIS A 1 229 ? -9.012 17.465 21.000 1.00 51.34 229 HIS A O 1
ATOM 1763 N N . THR A 1 230 ? -8.654 15.289 21.333 1.00 56.50 230 THR A N 1
ATOM 1764 C CA . THR A 1 230 ? -7.498 15.472 22.226 1.00 56.50 230 THR A CA 1
ATOM 1765 C C . THR A 1 230 ? -6.236 15.887 21.463 1.00 56.50 230 THR A C 1
ATOM 1767 O O . THR A 1 230 ? -5.261 16.335 22.061 1.00 56.50 230 THR A O 1
ATOM 1770 N N . THR A 1 231 ? -6.242 15.790 20.130 1.00 70.81 231 THR A N 1
ATOM 1771 C CA . THR A 1 231 ? -5.150 16.272 19.277 1.00 70.81 231 THR A CA 1
ATOM 1772 C C . THR A 1 231 ? -5.232 17.768 19.031 1.00 70.81 231 THR A C 1
ATOM 1774 O O . THR A 1 231 ? -6.157 18.234 18.359 1.00 70.81 231 THR A O 1
ATOM 1777 N N . SER A 1 232 ? -4.196 18.489 19.456 1.00 82.38 232 SER A N 1
ATOM 1778 C CA . SER A 1 232 ? -3.963 19.872 19.041 1.00 82.38 232 SER A CA 1
ATOM 1779 C C . SER A 1 232 ? -3.897 19.991 17.512 1.00 82.38 232 SER A C 1
ATOM 1781 O O . SER A 1 232 ? -3.335 19.125 16.831 1.00 82.38 232 SER A O 1
ATOM 1783 N N . ALA A 1 233 ? -4.426 21.093 16.971 1.00 85.69 233 ALA A N 1
ATOM 1784 C CA . ALA A 1 233 ? -4.313 21.438 15.553 1.00 85.69 233 ALA A CA 1
ATOM 1785 C C . ALA A 1 233 ? -2.850 21.436 15.074 1.00 85.69 233 ALA A C 1
ATOM 1787 O O . ALA A 1 233 ? -2.570 20.992 13.963 1.00 85.69 233 ALA A O 1
ATOM 1788 N N . ALA A 1 234 ? -1.912 21.824 15.946 1.00 87.06 234 ALA A N 1
ATOM 1789 C CA . ALA A 1 234 ? -0.480 21.784 15.663 1.00 87.06 234 ALA A CA 1
ATOM 1790 C C . ALA A 1 234 ? 0.030 20.356 15.401 1.00 87.06 234 ALA A C 1
ATOM 1792 O O . ALA A 1 234 ? 0.828 20.148 14.493 1.00 87.06 234 ALA A O 1
ATOM 1793 N N . SER A 1 235 ? -0.468 19.354 16.137 1.00 89.19 235 SER A N 1
ATOM 1794 C CA . SER A 1 235 ? -0.080 17.955 15.917 1.00 89.19 235 SER A CA 1
ATOM 1795 C C . SER A 1 235 ? -0.622 17.426 14.590 1.00 89.19 235 SER A C 1
ATOM 1797 O O . SER A 1 235 ? 0.114 16.766 13.861 1.00 89.19 235 SER A O 1
ATOM 1799 N N . LYS A 1 236 ? -1.869 17.771 14.233 1.00 89.38 236 LYS A N 1
ATOM 1800 C CA . LYS A 1 236 ? -2.438 17.430 12.918 1.00 89.38 236 LYS A CA 1
ATOM 1801 C C . LYS A 1 236 ? -1.627 18.061 11.786 1.00 89.38 236 LYS A C 1
ATOM 1803 O O . LYS A 1 236 ? -1.281 17.368 10.840 1.00 89.38 236 LYS A O 1
ATOM 1808 N N . LEU A 1 237 ? -1.284 19.346 11.905 1.00 92.19 237 LEU A N 1
ATOM 1809 C CA . LEU A 1 237 ? -0.459 20.052 10.921 1.00 92.19 237 LEU A CA 1
ATOM 1810 C C . LEU A 1 237 ? 0.934 19.434 10.790 1.00 92.19 237 LEU A C 1
ATOM 1812 O O . LEU A 1 237 ? 1.382 19.203 9.672 1.00 92.19 237 LEU A O 1
ATOM 1816 N N . ALA A 1 238 ? 1.589 19.116 11.907 1.00 93.44 238 ALA A N 1
ATOM 1817 C CA . ALA A 1 238 ? 2.910 18.499 11.897 1.00 93.44 238 ALA A CA 1
ATOM 1818 C C . ALA A 1 238 ? 2.903 17.153 11.160 1.00 93.44 238 ALA A C 1
ATOM 1820 O O . ALA A 1 238 ? 3.726 16.940 10.274 1.00 93.44 238 ALA A O 1
ATOM 1821 N N . VAL A 1 239 ? 1.949 16.265 11.465 1.00 93.88 239 VAL A N 1
ATOM 1822 C CA . VAL A 1 239 ? 1.864 14.964 10.782 1.00 93.88 239 VAL A CA 1
ATOM 1823 C C . VAL A 1 239 ? 1.491 15.140 9.311 1.00 93.88 239 VAL A C 1
ATOM 1825 O O . VAL A 1 239 ? 2.096 14.497 8.458 1.00 93.88 239 VAL A O 1
ATOM 1828 N N . THR A 1 240 ? 0.577 16.056 8.980 1.00 95.38 240 THR A N 1
ATOM 1829 C CA . THR A 1 240 ? 0.279 16.400 7.582 1.00 95.38 240 THR A CA 1
ATOM 1830 C C . THR A 1 240 ? 1.540 16.813 6.830 1.00 95.38 240 THR A C 1
ATOM 1832 O O . THR A 1 240 ? 1.836 16.224 5.793 1.00 95.38 240 THR A O 1
ATOM 1835 N N . LEU A 1 241 ? 2.322 17.750 7.370 1.00 96.69 241 LEU A N 1
ATOM 1836 C CA . LEU A 1 241 ? 3.573 18.197 6.757 1.00 96.69 241 LEU A CA 1
ATOM 1837 C C . LEU A 1 241 ? 4.560 17.042 6.581 1.00 96.69 241 LEU A C 1
ATOM 1839 O O . LEU A 1 241 ? 5.097 16.877 5.491 1.00 96.69 241 LEU A O 1
ATOM 1843 N N . VAL A 1 242 ? 4.745 16.205 7.606 1.00 97.19 242 VAL A N 1
ATOM 1844 C CA . VAL A 1 242 ? 5.619 15.026 7.523 1.00 97.19 242 VAL A CA 1
ATOM 1845 C C . VAL A 1 242 ? 5.186 14.107 6.383 1.00 97.19 242 VAL A C 1
ATOM 1847 O O . VAL A 1 242 ? 6.009 13.752 5.547 1.00 97.19 242 VAL A O 1
ATOM 1850 N N . THR A 1 243 ? 3.902 13.756 6.293 1.00 97.06 243 THR A N 1
ATOM 1851 C CA . THR A 1 243 ? 3.432 12.840 5.241 1.00 97.06 243 THR A CA 1
ATOM 1852 C C . THR A 1 243 ? 3.525 13.438 3.838 1.00 97.06 243 THR A C 1
ATOM 1854 O O . THR A 1 243 ? 3.874 12.728 2.898 1.00 97.06 243 THR A O 1
ATOM 1857 N N . VAL A 1 244 ? 3.273 14.742 3.685 1.00 97.50 244 VAL A N 1
ATOM 1858 C CA . VAL A 1 244 ? 3.441 15.446 2.406 1.00 97.50 244 VAL A CA 1
ATOM 1859 C C . VAL A 1 244 ? 4.915 15.486 2.005 1.00 97.50 244 VAL A C 1
ATOM 1861 O O . VAL A 1 244 ? 5.229 15.236 0.846 1.00 97.50 244 VAL A O 1
ATOM 1864 N N . VAL A 1 245 ? 5.827 15.726 2.952 1.00 97.56 245 VAL A N 1
ATOM 1865 C CA . VAL A 1 245 ? 7.277 15.679 2.708 1.00 97.56 245 VAL A CA 1
ATOM 1866 C C . VAL A 1 245 ? 7.727 14.269 2.332 1.00 97.56 245 VAL A C 1
ATOM 1868 O O . VAL A 1 245 ? 8.516 14.125 1.405 1.00 97.56 245 VAL A O 1
ATOM 1871 N N . MET A 1 246 ? 7.203 13.226 2.985 1.00 97.31 246 MET A N 1
ATOM 1872 C CA . MET A 1 246 ? 7.479 11.836 2.601 1.00 97.31 246 MET A CA 1
ATOM 1873 C C . MET A 1 246 ? 7.052 11.567 1.156 1.00 97.31 246 MET A C 1
ATOM 1875 O O . MET A 1 246 ? 7.848 11.051 0.375 1.00 97.31 246 MET A O 1
ATOM 1879 N N . LEU A 1 247 ? 5.826 11.954 0.783 1.00 96.69 247 LEU A N 1
ATOM 1880 C CA . LEU A 1 247 ? 5.322 11.791 -0.581 1.00 96.69 247 LEU A CA 1
ATOM 1881 C C . LEU A 1 247 ? 6.176 12.561 -1.593 1.00 96.69 247 LEU A C 1
ATOM 1883 O O . LEU A 1 247 ? 6.611 11.985 -2.586 1.00 96.69 247 LEU A O 1
ATOM 1887 N N . ALA A 1 248 ? 6.445 13.841 -1.328 1.00 95.75 248 ALA A N 1
ATOM 1888 C CA . ALA A 1 248 ? 7.269 14.679 -2.192 1.00 95.75 248 ALA A CA 1
ATOM 1889 C C . ALA A 1 248 ? 8.685 14.108 -2.346 1.00 95.75 248 ALA A C 1
ATOM 1891 O O . ALA A 1 248 ? 9.208 14.075 -3.455 1.00 95.75 248 ALA A O 1
ATOM 1892 N N . GLY A 1 249 ? 9.276 13.600 -1.261 1.00 95.19 249 GLY A N 1
ATOM 1893 C CA . GLY A 1 249 ? 10.570 12.925 -1.275 1.00 95.19 249 GLY A CA 1
ATOM 1894 C C . GLY A 1 249 ? 10.559 11.651 -2.120 1.00 95.19 249 GLY A C 1
ATOM 1895 O O . GLY A 1 249 ? 11.463 11.459 -2.927 1.00 95.19 249 GLY A O 1
ATOM 1896 N N . GLY A 1 250 ? 9.522 10.816 -1.999 1.00 93.44 250 GLY A N 1
ATOM 1897 C CA . GLY A 1 250 ? 9.362 9.609 -2.818 1.00 93.44 250 GLY A CA 1
ATOM 1898 C C . GLY A 1 250 ? 9.193 9.919 -4.309 1.00 93.44 250 GLY A C 1
ATOM 1899 O O . GLY A 1 250 ? 9.843 9.296 -5.146 1.00 93.44 250 GLY A O 1
ATOM 1900 N N . VAL A 1 251 ? 8.384 10.929 -4.647 1.00 91.56 251 VAL A N 1
ATOM 1901 C CA . VAL A 1 251 ? 8.199 11.395 -6.034 1.00 91.56 251 VAL A CA 1
ATOM 1902 C C . VAL A 1 251 ? 9.482 12.017 -6.587 1.00 91.56 251 VAL A C 1
ATOM 1904 O O . VAL A 1 251 ? 9.858 11.725 -7.718 1.00 91.56 251 VAL A O 1
ATOM 1907 N N . ALA A 1 252 ? 10.185 12.837 -5.802 1.00 91.25 252 ALA A N 1
ATOM 1908 C CA . ALA A 1 252 ? 11.459 13.423 -6.208 1.00 91.25 252 ALA A CA 1
ATOM 1909 C C . ALA A 1 252 ? 12.523 12.342 -6.432 1.00 91.25 252 ALA A C 1
ATOM 1911 O O . ALA A 1 252 ? 13.229 12.377 -7.436 1.00 91.25 252 ALA A O 1
ATOM 1912 N N . LEU A 1 253 ? 12.596 11.346 -5.545 1.00 90.50 253 LEU A N 1
ATOM 1913 C CA . LEU A 1 253 ? 13.488 10.203 -5.708 1.00 90.50 253 LEU A CA 1
ATOM 1914 C C . LEU A 1 253 ? 13.167 9.440 -6.999 1.00 90.50 253 LEU A C 1
ATOM 1916 O O . LEU A 1 253 ? 14.068 9.170 -7.781 1.00 90.50 253 LEU A O 1
ATOM 1920 N N . ALA A 1 254 ? 11.895 9.163 -7.278 1.00 87.25 254 ALA A N 1
ATOM 1921 C CA . ALA A 1 254 ? 11.495 8.550 -8.541 1.00 87.25 254 ALA A CA 1
ATOM 1922 C C . ALA A 1 254 ? 11.867 9.413 -9.760 1.00 87.25 254 ALA A C 1
ATOM 1924 O O . ALA A 1 254 ? 12.380 8.895 -10.749 1.00 87.25 254 ALA A O 1
ATOM 1925 N N . ALA A 1 255 ? 11.685 10.734 -9.682 1.00 85.19 255 ALA A N 1
ATOM 1926 C CA . ALA A 1 255 ? 12.040 11.662 -10.752 1.00 85.19 255 ALA A CA 1
ATOM 1927 C C . ALA A 1 255 ? 13.536 11.627 -11.094 1.00 85.19 255 ALA A C 1
ATOM 1929 O O . ALA A 1 255 ? 13.887 11.655 -12.273 1.00 85.19 255 ALA A O 1
ATOM 1930 N N . LEU A 1 256 ? 14.396 11.534 -10.073 1.00 85.50 256 LEU A N 1
ATOM 1931 C CA . LEU A 1 256 ? 15.852 11.469 -10.229 1.00 85.50 256 LEU A CA 1
ATOM 1932 C C . LEU A 1 256 ? 16.319 10.198 -10.954 1.00 85.50 256 LEU A C 1
ATOM 1934 O O . LEU A 1 256 ? 17.346 10.239 -11.622 1.00 85.50 256 LEU A O 1
ATOM 1938 N N . TYR A 1 257 ? 15.578 9.092 -10.831 1.00 80.50 257 TYR A N 1
ATOM 1939 C CA . TYR A 1 257 ? 15.956 7.789 -11.393 1.00 80.50 257 TYR A CA 1
ATOM 1940 C C . TYR A 1 257 ? 15.162 7.378 -12.645 1.00 80.50 257 TYR A C 1
ATOM 1942 O O . TYR A 1 257 ? 15.606 6.489 -13.367 1.00 80.50 257 TYR A O 1
ATOM 1950 N N . GLY A 1 258 ? 13.992 7.975 -12.899 1.00 67.88 258 GLY A N 1
ATOM 1951 C CA . GLY A 1 258 ? 13.072 7.546 -13.961 1.00 67.88 258 GLY A CA 1
ATOM 1952 C C . GLY A 1 258 ? 12.657 8.622 -14.963 1.00 67.88 258 GLY A C 1
ATOM 1953 O O . GLY A 1 258 ? 11.996 8.287 -15.935 1.00 67.88 258 GLY A O 1
ATOM 1954 N N . GLY A 1 259 ? 13.018 9.896 -14.758 1.00 62.31 259 GLY A N 1
ATOM 1955 C CA . GLY A 1 259 ? 12.671 10.986 -15.675 1.00 62.31 259 GLY A CA 1
ATOM 1956 C C . GLY A 1 259 ? 11.168 11.070 -15.980 1.00 62.31 259 GLY A C 1
ATOM 1957 O O . GLY A 1 259 ? 10.746 10.713 -17.072 1.00 62.31 259 GLY A O 1
ATOM 1958 N N . LEU A 1 260 ? 10.362 11.622 -15.060 1.00 57.47 260 LEU A N 1
ATOM 1959 C CA . LEU A 1 260 ? 8.879 11.714 -15.122 1.00 57.47 260 LEU A CA 1
ATOM 1960 C C . LEU A 1 260 ? 8.270 12.318 -16.417 1.00 57.47 260 LEU A C 1
ATOM 1962 O O . LEU A 1 260 ? 7.053 12.281 -16.603 1.00 57.47 260 LEU A O 1
ATOM 1966 N N . SER A 1 261 ? 9.099 12.906 -17.284 1.00 49.62 261 SER A N 1
ATOM 1967 C CA . SER A 1 261 ? 8.740 13.514 -18.572 1.00 49.62 261 SER A CA 1
ATOM 1968 C C . SER A 1 261 ? 8.845 12.545 -19.761 1.00 49.62 261 SER A C 1
ATOM 1970 O O . SER A 1 261 ? 8.233 12.787 -20.800 1.00 49.62 261 SER A O 1
ATOM 1972 N N . MET A 1 262 ? 9.626 11.465 -19.651 1.00 46.31 262 MET A N 1
ATOM 1973 C CA . MET A 1 262 ? 9.902 10.574 -20.779 1.00 46.31 262 MET A CA 1
ATOM 1974 C C . MET A 1 262 ? 8.825 9.499 -20.929 1.00 46.31 262 MET A C 1
ATOM 1976 O O . MET A 1 262 ? 8.363 8.898 -19.960 1.00 46.31 262 MET A O 1
ATOM 1980 N N . ARG A 1 263 ? 8.404 9.248 -22.172 1.00 56.72 263 ARG A N 1
ATOM 1981 C CA . ARG A 1 263 ? 7.586 8.075 -22.495 1.00 56.72 263 ARG A CA 1
ATOM 1982 C C . ARG A 1 263 ? 8.473 6.832 -22.437 1.00 56.72 263 ARG A C 1
ATOM 1984 O O . ARG A 1 263 ? 9.632 6.895 -22.837 1.00 56.72 263 ARG A O 1
ATOM 1991 N N . ALA A 1 264 ? 7.902 5.681 -22.078 1.00 51.06 264 ALA A N 1
ATOM 1992 C CA . ALA A 1 264 ? 8.602 4.390 -22.124 1.00 51.06 264 ALA A CA 1
ATOM 1993 C C . ALA A 1 264 ? 9.279 4.113 -23.492 1.00 51.06 264 ALA A C 1
ATOM 1995 O O . ALA A 1 264 ? 10.340 3.499 -23.562 1.00 51.06 264 ALA A O 1
ATOM 1996 N N . GLY A 1 265 ? 8.705 4.623 -24.593 1.00 48.97 265 GLY A N 1
ATOM 1997 C CA . GLY A 1 265 ? 9.303 4.539 -25.933 1.00 48.97 265 GLY A CA 1
ATOM 1998 C C . GLY A 1 265 ? 10.499 5.472 -26.179 1.00 48.97 265 GLY A C 1
ATOM 1999 O O . GLY A 1 265 ? 11.380 5.125 -26.964 1.00 48.97 265 GLY A O 1
ATOM 2000 N N . ASP A 1 266 ? 10.565 6.619 -25.499 1.00 53.12 266 ASP A N 1
ATOM 2001 C CA . ASP A 1 266 ? 11.648 7.599 -25.659 1.00 53.12 266 ASP A CA 1
ATOM 2002 C C . ASP A 1 266 ? 12.914 7.156 -24.908 1.00 53.12 266 ASP A C 1
ATOM 2004 O O . ASP A 1 266 ? 14.025 7.390 -25.387 1.00 53.12 266 ASP A O 1
ATOM 2008 N N . GLN A 1 267 ? 12.767 6.435 -23.788 1.00 54.31 267 GLN A N 1
ATOM 2009 C CA . GLN A 1 267 ? 13.897 5.794 -23.101 1.00 54.31 267 GLN A CA 1
ATOM 2010 C C . GLN A 1 267 ? 14.578 4.749 -23.986 1.00 54.31 267 GLN A C 1
ATOM 2012 O O . GLN A 1 267 ? 15.791 4.807 -24.157 1.00 54.31 267 GLN A O 1
ATOM 2017 N N . ALA A 1 268 ? 13.811 3.863 -24.632 1.00 53.88 268 ALA A N 1
ATOM 2018 C CA . ALA A 1 268 ? 14.372 2.856 -25.533 1.00 53.88 268 ALA A CA 1
ATOM 2019 C C . ALA A 1 268 ? 15.105 3.485 -26.734 1.00 53.88 268 ALA A C 1
ATOM 2021 O O . ALA A 1 268 ? 16.136 2.979 -27.170 1.00 53.88 268 ALA A O 1
ATOM 2022 N N . ALA A 1 269 ? 14.596 4.604 -27.260 1.00 55.84 269 ALA A N 1
ATOM 2023 C CA . ALA A 1 269 ? 15.247 5.338 -28.343 1.00 55.84 269 ALA A CA 1
ATOM 2024 C C . ALA A 1 269 ? 16.532 6.054 -27.887 1.00 55.84 269 ALA A C 1
ATOM 2026 O O . ALA A 1 269 ? 17.489 6.139 -28.657 1.00 55.84 269 ALA A O 1
ATOM 2027 N N . THR A 1 270 ? 16.559 6.551 -26.649 1.00 59.69 270 THR A N 1
ATOM 2028 C CA . THR A 1 270 ? 17.726 7.227 -26.063 1.00 59.69 270 THR A CA 1
ATOM 2029 C C . THR A 1 270 ? 18.816 6.218 -25.717 1.00 59.69 270 THR A C 1
ATOM 2031 O O . THR A 1 270 ? 19.939 6.373 -26.175 1.00 59.69 270 THR A O 1
ATOM 2034 N N . GLU A 1 271 ? 18.471 5.112 -25.055 1.00 59.69 271 GLU A N 1
ATOM 2035 C CA . GLU A 1 271 ? 19.407 4.018 -24.769 1.00 59.69 271 GLU A CA 1
ATOM 2036 C C . GLU A 1 271 ? 19.952 3.374 -26.048 1.00 59.69 271 GLU A C 1
ATOM 2038 O O . GLU A 1 271 ? 21.130 3.037 -26.113 1.00 59.69 271 GLU A O 1
ATOM 2043 N N . ALA A 1 272 ? 19.129 3.231 -27.093 1.00 59.03 272 ALA A N 1
ATOM 2044 C CA . ALA A 1 272 ? 19.595 2.739 -28.386 1.00 59.03 272 ALA A CA 1
ATOM 2045 C C . ALA A 1 272 ? 20.567 3.714 -29.069 1.00 59.03 272 ALA A C 1
ATOM 2047 O O . ALA A 1 272 ? 21.506 3.257 -29.719 1.00 59.03 272 ALA A O 1
ATOM 2048 N N . ARG A 1 273 ? 20.369 5.033 -28.926 1.00 67.38 273 ARG A N 1
ATOM 2049 C CA . ARG A 1 273 ? 21.315 6.050 -29.418 1.00 67.38 273 ARG A CA 1
ATOM 2050 C C . ARG A 1 273 ? 22.601 6.048 -28.608 1.00 67.38 273 ARG A C 1
ATOM 2052 O O . ARG A 1 273 ? 23.660 5.956 -29.208 1.00 67.38 273 ARG A O 1
ATOM 2059 N N . ASP A 1 274 ? 22.516 6.027 -27.285 1.00 70.88 274 ASP A N 1
ATOM 2060 C CA . ASP A 1 274 ? 23.690 5.992 -26.410 1.00 70.88 274 ASP A CA 1
ATOM 2061 C C . ASP A 1 274 ? 24.498 4.700 -26.606 1.00 70.88 274 ASP A C 1
ATOM 2063 O O . ASP A 1 274 ? 25.727 4.721 -26.639 1.00 70.88 274 ASP A O 1
ATOM 2067 N N . ALA A 1 275 ? 23.825 3.564 -26.822 1.00 67.31 275 ALA A N 1
ATOM 2068 C CA . ALA A 1 275 ? 24.474 2.302 -27.165 1.00 67.31 275 ALA A CA 1
ATOM 2069 C C . ALA A 1 275 ? 25.107 2.322 -28.565 1.00 67.31 275 ALA A C 1
ATOM 2071 O O . ALA A 1 275 ? 26.114 1.646 -28.778 1.00 67.31 275 ALA A O 1
ATOM 2072 N N . LEU A 1 276 ? 24.536 3.070 -29.514 1.00 68.94 276 LEU A N 1
ATOM 2073 C CA . LEU A 1 276 ? 25.106 3.270 -30.847 1.00 68.94 276 LEU A CA 1
ATOM 2074 C C . LEU A 1 276 ? 26.321 4.209 -30.798 1.00 68.94 276 LEU A C 1
ATOM 2076 O O . LEU A 1 276 ? 27.320 3.933 -31.455 1.00 68.94 276 LEU A O 1
ATOM 2080 N N . ASP A 1 277 ? 26.268 5.251 -29.972 1.00 70.62 277 ASP A N 1
ATOM 2081 C CA . ASP A 1 277 ? 27.356 6.211 -29.770 1.00 70.62 277 ASP A CA 1
ATOM 2082 C C . ASP A 1 277 ? 28.504 5.617 -28.931 1.00 70.62 277 ASP A C 1
ATOM 2084 O O . ASP A 1 277 ? 29.668 5.972 -29.117 1.00 70.62 277 ASP A O 1
ATOM 2088 N N . ALA A 1 278 ? 28.213 4.641 -28.063 1.00 69.81 278 ALA A N 1
ATOM 2089 C CA . ALA A 1 278 ? 29.214 3.863 -27.332 1.00 69.81 278 ALA A CA 1
ATOM 2090 C C . ALA A 1 278 ? 29.933 2.810 -28.202 1.00 69.81 278 ALA A C 1
ATOM 2092 O O . ALA A 1 278 ? 30.910 2.198 -27.755 1.00 69.81 278 ALA A O 1
ATOM 2093 N N . GLN A 1 279 ? 29.479 2.565 -29.439 1.00 65.31 279 GLN A N 1
ATOM 2094 C CA . GLN A 1 279 ? 30.190 1.693 -30.371 1.00 65.31 279 GLN A CA 1
ATOM 2095 C C . GLN A 1 279 ? 31.363 2.439 -31.024 1.00 65.31 279 GLN A C 1
ATOM 2097 O O . GLN A 1 279 ? 31.180 3.539 -31.541 1.00 65.31 279 GLN A O 1
ATOM 2102 N N . PRO A 1 280 ? 32.572 1.839 -31.081 1.00 66.88 280 PRO A N 1
ATOM 2103 C CA . PRO A 1 280 ? 33.683 2.459 -31.786 1.00 66.88 280 PRO A CA 1
ATOM 2104 C C . PRO A 1 280 ? 33.313 2.656 -33.265 1.00 66.88 280 PRO A C 1
ATOM 2106 O O . PRO A 1 280 ? 32.636 1.797 -33.848 1.00 66.88 280 PRO A O 1
ATOM 2109 N N . PRO A 1 281 ? 33.748 3.768 -33.878 1.00 65.50 281 PRO A N 1
ATOM 2110 C CA . PRO A 1 281 ? 33.324 4.155 -35.215 1.00 65.50 281 PRO A CA 1
ATOM 2111 C C . PRO A 1 281 ? 33.657 3.071 -36.250 1.00 65.50 281 PRO A C 1
ATOM 2113 O O . PRO A 1 281 ? 34.662 2.369 -36.148 1.00 65.50 281 PRO A O 1
ATOM 2116 N N . LEU A 1 282 ? 32.803 2.946 -37.272 1.00 57.59 282 LEU A N 1
ATOM 2117 C CA . LEU A 1 282 ? 32.804 1.876 -38.286 1.00 57.59 282 LEU A CA 1
ATOM 2118 C C . LEU A 1 282 ? 34.175 1.579 -38.932 1.00 57.59 282 LEU A C 1
ATOM 2120 O O . LEU A 1 282 ? 34.436 0.438 -39.305 1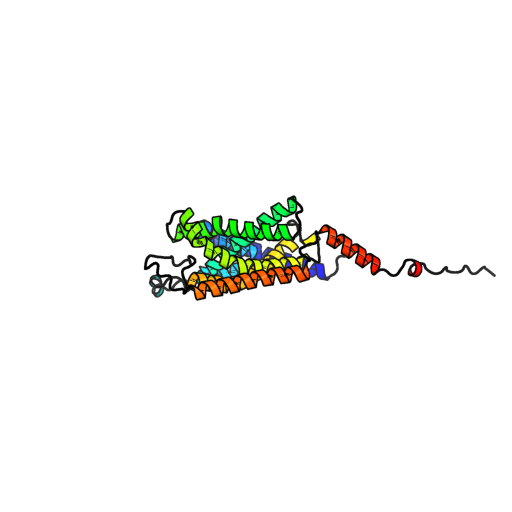.00 57.59 282 LEU A O 1
ATOM 2124 N N . HIS A 1 283 ? 35.076 2.564 -39.011 1.00 60.72 283 HIS A N 1
ATOM 2125 C CA . HIS A 1 283 ? 36.431 2.394 -39.550 1.00 60.72 283 HIS A CA 1
ATOM 2126 C C . HIS A 1 283 ? 37.368 1.557 -38.660 1.00 60.72 283 HIS A C 1
ATOM 2128 O O . HIS A 1 283 ? 38.345 1.015 -39.163 1.00 60.72 283 HIS A O 1
ATOM 2134 N N . ALA A 1 284 ? 37.069 1.405 -37.367 1.00 59.19 284 ALA A N 1
ATOM 2135 C CA . ALA A 1 284 ? 37.822 0.554 -36.442 1.00 59.19 284 ALA A CA 1
ATOM 2136 C C . ALA A 1 284 ? 37.353 -0.918 -36.451 1.00 59.19 284 ALA A C 1
ATOM 2138 O O . ALA A 1 284 ? 37.955 -1.760 -35.790 1.00 59.19 284 ALA A O 1
ATOM 2139 N N . ARG A 1 285 ? 36.265 -1.234 -37.175 1.00 55.97 285 ARG A N 1
ATOM 2140 C CA . ARG A 1 285 ? 35.664 -2.581 -37.260 1.00 55.97 285 ARG A CA 1
ATOM 2141 C C . ARG A 1 285 ? 36.002 -3.335 -38.544 1.00 55.97 285 ARG A C 1
ATOM 2143 O O . ARG A 1 285 ? 35.667 -4.512 -38.652 1.00 55.97 285 ARG A O 1
ATOM 2150 N N . LEU A 1 286 ? 36.630 -2.676 -39.515 1.00 57.38 286 LEU A N 1
ATOM 2151 C CA . LEU A 1 286 ? 37.103 -3.330 -40.729 1.00 57.38 286 LEU A CA 1
ATOM 2152 C C . LEU A 1 286 ? 38.464 -3.977 -40.437 1.00 57.38 286 LEU A C 1
ATOM 2154 O O . LEU A 1 286 ? 39.386 -3.256 -40.051 1.00 57.38 286 LEU A O 1
ATOM 2158 N N . PRO A 1 287 ? 38.633 -5.300 -40.615 1.00 53.41 287 PRO A N 1
ATOM 2159 C CA . PRO A 1 287 ? 39.966 -5.877 -40.634 1.00 53.41 287 PRO A CA 1
ATOM 2160 C C . PRO A 1 287 ? 40.712 -5.244 -41.811 1.00 53.41 287 PRO A C 1
ATOM 2162 O O . PRO A 1 287 ? 40.304 -5.382 -42.966 1.00 53.41 287 PRO A O 1
ATOM 2165 N N . LEU A 1 288 ? 41.769 -4.487 -41.507 1.00 53.47 288 LEU A N 1
ATOM 2166 C CA . LEU A 1 288 ? 42.716 -4.020 -42.513 1.00 53.47 288 LEU A CA 1
ATOM 2167 C C . LEU A 1 288 ? 43.184 -5.244 -43.299 1.00 53.47 288 LEU A C 1
ATOM 2169 O O . LEU A 1 288 ? 43.615 -6.232 -42.708 1.00 53.47 288 LEU A O 1
ATOM 2173 N N . GLY A 1 289 ? 42.995 -5.174 -44.617 1.00 48.25 289 GLY A N 1
ATOM 2174 C CA . GLY A 1 289 ? 43.090 -6.298 -45.531 1.00 48.25 289 GLY A CA 1
ATOM 2175 C C . GLY A 1 289 ? 44.316 -7.167 -45.295 1.00 48.25 289 GLY A C 1
ATOM 2176 O O . GLY A 1 289 ? 45.451 -6.690 -45.258 1.00 48.25 289 GLY A O 1
ATOM 2177 N N . GLU A 1 290 ? 44.062 -8.464 -45.191 1.00 52.31 290 GLU A N 1
ATOM 2178 C CA . GLU A 1 290 ? 45.068 -9.496 -45.356 1.00 52.31 290 GLU A CA 1
ATOM 2179 C C . GLU A 1 290 ? 45.574 -9.392 -46.798 1.00 52.31 290 GLU A C 1
ATOM 2181 O O . GLU A 1 290 ? 44.944 -9.853 -47.751 1.00 52.31 290 GLU A O 1
ATOM 2186 N N . ALA A 1 291 ? 46.665 -8.644 -46.968 1.00 53.81 291 ALA A N 1
ATOM 2187 C CA . ALA A 1 291 ? 47.335 -8.479 -48.240 1.00 53.81 291 ALA A CA 1
ATOM 2188 C C . ALA A 1 291 ? 47.752 -9.865 -48.742 1.00 53.81 291 ALA A C 1
ATOM 2190 O O . ALA A 1 291 ? 48.611 -10.528 -48.156 1.00 53.81 291 ALA A O 1
ATOM 2191 N N . ALA A 1 292 ? 47.111 -10.290 -49.828 1.00 52.50 292 ALA A N 1
ATOM 2192 C CA . ALA A 1 292 ? 47.468 -11.468 -50.591 1.00 52.50 292 ALA A CA 1
ATOM 2193 C C . ALA A 1 292 ? 48.980 -11.467 -50.873 1.00 52.50 292 ALA A C 1
ATOM 2195 O O . ALA A 1 292 ? 49.487 -10.605 -51.593 1.00 52.50 292 ALA A O 1
ATOM 2196 N N . ARG A 1 293 ? 49.708 -12.433 -50.304 1.00 53.66 293 ARG A N 1
ATOM 2197 C CA . ARG A 1 293 ? 51.059 -12.758 -50.771 1.00 53.66 293 ARG A CA 1
ATOM 2198 C C . ARG A 1 293 ? 50.925 -13.458 -52.126 1.00 53.66 293 ARG A C 1
ATOM 2200 O O . ARG A 1 293 ? 50.196 -14.450 -52.193 1.00 53.66 293 ARG A O 1
ATOM 2207 N N . PRO A 1 294 ? 51.588 -12.990 -53.195 1.00 52.56 294 PRO A N 1
ATOM 2208 C CA . PRO A 1 294 ? 51.650 -13.758 -54.429 1.00 52.56 294 PRO A CA 1
ATOM 2209 C C . PRO A 1 294 ? 52.520 -15.009 -54.215 1.00 52.56 294 PRO A C 1
ATOM 2211 O O . PRO A 1 294 ? 53.438 -14.976 -53.391 1.00 52.56 294 PRO A O 1
ATOM 2214 N N . PRO A 1 295 ? 52.244 -16.114 -54.927 1.00 57.75 295 PRO A N 1
ATOM 2215 C CA . PRO A 1 295 ? 53.070 -17.304 -54.842 1.00 57.75 295 PRO A CA 1
ATOM 2216 C C . PRO A 1 295 ? 54.356 -17.070 -55.637 1.00 57.75 295 PRO A C 1
ATOM 2218 O O . PRO A 1 295 ? 54.270 -16.633 -56.784 1.00 57.75 295 PRO A O 1
ATOM 2221 N N . LEU A 1 296 ? 55.506 -17.352 -55.022 1.00 44.25 296 LEU A N 1
ATOM 2222 C CA . LEU A 1 296 ? 56.720 -17.939 -55.611 1.00 44.25 296 LEU A CA 1
ATOM 2223 C C . LEU A 1 296 ? 57.728 -18.236 -54.492 1.00 44.25 296 LEU A C 1
ATOM 2225 O O . LEU A 1 296 ? 57.990 -17.323 -53.677 1.00 44.25 296 LEU A O 1
#